Protein AF-0000000070793396 (afdb_homodimer)

Structure (mmCIF, N/CA/C/O backbone):
data_AF-0000000070793396-model_v1
#
loop_
_entity.id
_entity.type
_entity.pdbx_description
1 polymer 'Global stress protein GspA'
#
loop_
_atom_site.group_PDB
_atom_site.id
_atom_site.type_symbol
_atom_site.label_atom_id
_atom_site.label_alt_id
_atom_site.label_comp_id
_atom_site.label_asym_id
_atom_site.label_entity_id
_atom_site.label_seq_id
_atom_site.pdbx_PDB_ins_code
_atom_site.Cartn_x
_atom_site.Cartn_y
_atom_site.Cartn_z
_atom_site.occupancy
_atom_site.B_iso_or_equiv
_atom_site.auth_seq_id
_atom_site.auth_comp_id
_atom_site.auth_asym_id
_atom_site.auth_atom_id
_atom_site.pdbx_PDB_model_num
ATOM 1 N N . MET A 1 1 ? 47.719 -8.977 -50.312 1 28.05 1 MET A N 1
AT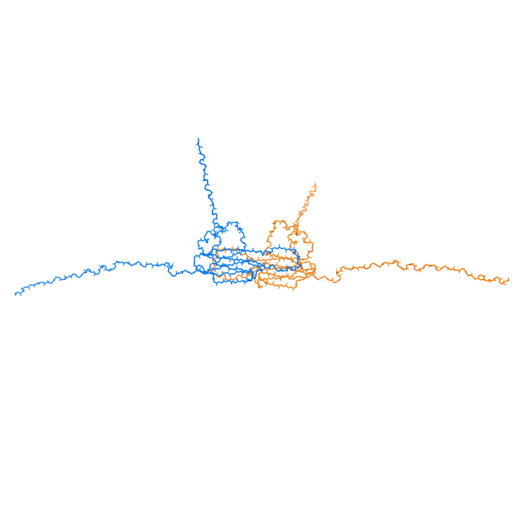OM 2 C CA . MET A 1 1 ? 46.25 -8.82 -50.281 1 28.05 1 MET A CA 1
ATOM 3 C C . MET A 1 1 ? 45.656 -9.633 -49.125 1 28.05 1 MET A C 1
ATOM 5 O O . MET A 1 1 ? 45.094 -10.703 -49.344 1 28.05 1 MET A O 1
ATOM 9 N N . ALA A 1 2 ? 46.406 -9.766 -48 1 35.31 2 ALA A N 1
ATOM 10 C CA . ALA A 1 2 ? 46.281 -10.43 -46.719 1 35.31 2 ALA A CA 1
ATOM 11 C C . ALA A 1 2 ? 45.062 -9.891 -45.938 1 35.31 2 ALA A C 1
ATOM 13 O O . ALA A 1 2 ? 45.125 -8.781 -45.406 1 35.31 2 ALA A O 1
ATOM 14 N N . SER A 1 3 ? 43.781 -10.094 -46.594 1 35.97 3 SER A N 1
ATOM 15 C CA . SER A 1 3 ? 42.469 -9.664 -46.094 1 35.97 3 SER A CA 1
ATOM 16 C C . SER A 1 3 ? 42.25 -10.109 -44.656 1 35.97 3 SER A C 1
ATOM 18 O O . SER A 1 3 ? 42.812 -11.133 -44.25 1 35.97 3 SER A O 1
ATOM 20 N N . LYS A 1 4 ? 41.844 -9.133 -43.719 1 34.16 4 LYS A N 1
ATOM 21 C CA . LYS A 1 4 ? 41.406 -8.898 -42.344 1 34.16 4 LYS A CA 1
ATOM 22 C C . LYS A 1 4 ? 40.281 -9.852 -41.938 1 34.16 4 LYS A C 1
ATOM 24 O O . LYS A 1 4 ? 39.188 -9.758 -42.469 1 34.16 4 LYS A O 1
ATOM 29 N N . LEU A 1 5 ? 40.5 -11.125 -41.781 1 39.31 5 LEU A N 1
ATOM 30 C CA . LEU A 1 5 ? 39.562 -12.086 -41.156 1 39.31 5 LEU A CA 1
ATOM 31 C C . LEU A 1 5 ? 39.094 -11.594 -39.812 1 39.31 5 LEU A C 1
ATOM 33 O O . LEU A 1 5 ? 39.844 -11.672 -38.812 1 39.31 5 LEU A O 1
ATOM 37 N N . ARG A 1 6 ? 38.656 -10.312 -39.688 1 34.16 6 ARG A N 1
ATOM 38 C CA . ARG A 1 6 ? 38.219 -9.82 -38.375 1 34.16 6 ARG A CA 1
ATOM 39 C C . ARG A 1 6 ? 37.281 -10.82 -37.719 1 34.16 6 ARG A C 1
ATOM 41 O O . ARG A 1 6 ? 36.5 -11.469 -38.406 1 34.16 6 ARG A O 1
ATOM 48 N N . ARG A 1 7 ? 37.594 -11.234 -36.438 1 32.97 7 ARG A N 1
ATOM 49 C CA . ARG A 1 7 ? 37.062 -11.945 -35.281 1 32.97 7 ARG A CA 1
ATOM 50 C C . ARG A 1 7 ? 35.625 -11.531 -35 1 32.97 7 ARG A C 1
ATOM 52 O O . ARG A 1 7 ? 35.344 -10.367 -34.688 1 32.97 7 ARG A O 1
ATOM 59 N N . TYR A 1 8 ? 34.594 -12.109 -35.75 1 34.28 8 TYR A N 1
ATOM 60 C CA . TYR A 1 8 ? 33.188 -12.086 -35.344 1 34.28 8 TYR A CA 1
ATOM 61 C C . TYR A 1 8 ? 33.031 -12.438 -33.875 1 34.28 8 TYR A C 1
ATOM 63 O O . TYR A 1 8 ? 33.188 -13.594 -33.5 1 34.28 8 TYR A O 1
ATOM 71 N N . ILE A 1 9 ? 33.594 -11.688 -32.938 1 36.19 9 ILE A N 1
ATOM 72 C CA . ILE A 1 9 ? 33.344 -11.7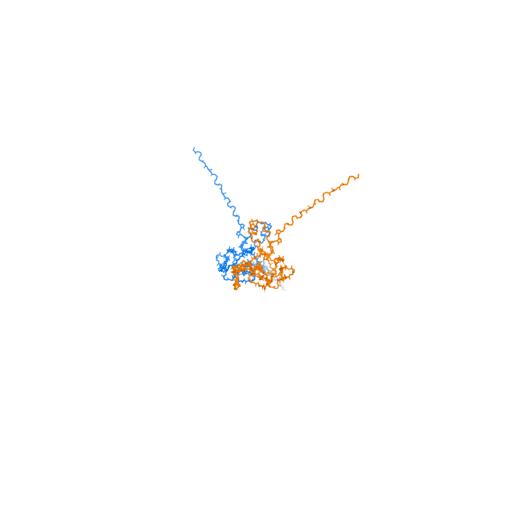73 -31.5 1 36.19 9 ILE A CA 1
ATOM 73 C C . ILE A 1 9 ? 31.844 -11.891 -31.266 1 36.19 9 ILE A C 1
ATOM 75 O O . ILE A 1 9 ? 31.078 -10.992 -31.641 1 36.19 9 ILE A O 1
ATOM 79 N N . MET A 1 10 ? 31.281 -13.094 -31.375 1 32.38 10 MET A N 1
ATOM 80 C CA . MET A 1 10 ? 29.938 -13.453 -30.922 1 32.38 10 MET A CA 1
ATOM 81 C C . MET A 1 10 ? 29.609 -12.797 -29.594 1 32.38 10 MET A C 1
ATOM 83 O O . MET A 1 10 ? 30.359 -12.953 -28.609 1 32.38 10 MET A O 1
ATOM 87 N N . ASN A 1 11 ? 29.203 -11.555 -29.531 1 34.56 11 ASN A N 1
ATOM 88 C CA . ASN A 1 11 ? 28.484 -10.953 -28.406 1 34.56 11 ASN A CA 1
ATOM 89 C C . ASN A 1 11 ? 27.609 -11.969 -27.688 1 34.56 11 ASN A C 1
ATOM 91 O O . ASN A 1 11 ? 26.609 -12.438 -28.25 1 34.56 11 ASN A O 1
ATOM 95 N N . THR A 1 12 ? 28.141 -12.938 -26.922 1 35.84 12 THR A N 1
ATOM 96 C CA . THR A 1 12 ? 27.344 -13.695 -25.969 1 35.84 12 THR A CA 1
ATOM 97 C C . THR A 1 12 ? 26.359 -12.789 -25.234 1 35.84 12 THR A C 1
ATOM 99 O O . THR A 1 12 ? 26.766 -11.844 -24.547 1 35.84 12 THR A O 1
ATOM 102 N N . THR A 1 13 ? 25.344 -12.25 -25.922 1 35.03 13 THR A N 1
ATOM 103 C CA . THR A 1 13 ? 24.172 -11.773 -25.188 1 35.03 13 THR A CA 1
ATOM 104 C C . THR A 1 13 ? 23.969 -12.586 -23.906 1 35.03 13 THR A C 1
ATOM 106 O O . THR A 1 13 ? 23.719 -13.797 -23.969 1 35.03 13 THR A O 1
ATOM 109 N N . SER A 1 14 ? 24.812 -12.484 -22.938 1 34.84 14 SER A N 1
ATOM 110 C CA . SER A 1 14 ? 24.406 -12.875 -21.594 1 34.84 14 SER A CA 1
ATOM 111 C C . SER A 1 14 ? 22.906 -12.672 -21.391 1 34.84 14 SER A C 1
ATOM 113 O O . SER A 1 14 ? 22.422 -11.539 -21.406 1 34.84 14 SER A O 1
ATOM 115 N N . LEU A 1 15 ? 21.984 -13.328 -22.109 1 37.78 15 LEU A N 1
ATOM 116 C CA . LEU A 1 15 ? 20.578 -13.523 -21.734 1 37.78 15 LEU A CA 1
ATOM 117 C C . LEU A 1 15 ? 20.422 -13.523 -20.219 1 37.78 15 LEU A C 1
ATOM 119 O O . LEU A 1 15 ? 20.734 -14.516 -19.562 1 37.78 15 LEU A O 1
ATOM 123 N N . SER A 1 16 ? 20.938 -12.555 -19.562 1 37.38 16 SER A N 1
ATOM 124 C CA . SER A 1 16 ? 20.516 -12.453 -18.172 1 37.38 16 SER A CA 1
ATOM 125 C C . SER A 1 16 ? 19.062 -12.891 -18.016 1 37.38 16 SER A C 1
ATOM 127 O O . SER A 1 16 ? 18.141 -12.172 -18.406 1 37.38 16 SER A O 1
ATOM 129 N N . LEU A 1 17 ? 18.578 -14.008 -18.391 1 40.91 17 LEU A N 1
ATOM 130 C CA . LEU A 1 17 ? 17.344 -14.727 -18.094 1 40.91 17 LEU A CA 1
ATOM 131 C C . LEU A 1 17 ? 16.797 -14.32 -16.734 1 40.91 17 LEU A C 1
ATOM 133 O O . LEU A 1 17 ? 15.758 -14.82 -16.297 1 40.91 17 LEU A O 1
ATOM 137 N N . THR A 1 18 ? 17.469 -13.539 -15.961 1 46.34 18 THR A N 1
ATOM 138 C CA . THR A 1 18 ? 17.141 -13.273 -14.57 1 46.34 18 THR A CA 1
ATOM 139 C C . THR A 1 18 ? 15.789 -12.562 -14.469 1 46.34 18 THR A C 1
ATOM 141 O O . THR A 1 18 ? 14.953 -12.922 -13.633 1 46.34 18 THR A O 1
ATOM 144 N N . PRO A 1 19 ? 15.555 -11.438 -15.156 1 49.16 19 PRO A N 1
ATOM 145 C CA . PRO A 1 19 ? 14.297 -10.727 -14.898 1 49.16 19 PRO A CA 1
ATOM 146 C C . PRO A 1 19 ? 13.07 -11.547 -15.297 1 49.16 19 PRO A C 1
ATOM 148 O O . PRO A 1 19 ? 12.023 -11.438 -14.656 1 49.16 19 PRO A O 1
ATOM 151 N N . LEU A 1 20 ? 13.086 -12.258 -16.438 1 50 20 LEU A N 1
ATOM 152 C CA . LEU A 1 20 ? 11.945 -12.984 -16.984 1 50 20 LEU A CA 1
ATOM 153 C C . LEU A 1 20 ? 11.523 -14.117 -16.062 1 50 20 LEU A C 1
ATOM 155 O O . LEU A 1 20 ? 10.328 -14.359 -15.867 1 50 20 LEU A O 1
ATOM 159 N N . LEU A 1 21 ? 12.492 -14.758 -15.461 1 55.19 21 LEU A N 1
ATOM 160 C CA . LEU A 1 21 ? 12.172 -15.906 -14.625 1 55.19 21 LEU A CA 1
ATOM 161 C C . LEU A 1 21 ? 11.516 -15.461 -13.32 1 55.19 21 LEU A C 1
ATOM 163 O O . LEU A 1 21 ? 10.711 -16.203 -12.742 1 55.19 21 LEU A O 1
ATOM 167 N N . ARG A 1 22 ? 11.758 -14.117 -13.047 1 58.03 22 ARG A N 1
ATOM 168 C CA . ARG A 1 22 ? 11.273 -13.68 -11.742 1 58.03 22 ARG A CA 1
ATOM 169 C C . ARG A 1 22 ? 9.766 -13.453 -11.766 1 58.03 22 ARG A C 1
ATOM 171 O O . ARG A 1 22 ? 9.125 -13.391 -10.719 1 58.03 22 ARG A O 1
ATOM 178 N N . HIS A 1 23 ? 9.117 -13.617 -12.922 1 67.19 23 HIS A N 1
ATOM 179 C CA . HIS A 1 23 ? 7.688 -13.328 -13.016 1 67.19 23 HIS A CA 1
ATOM 180 C C . HIS A 1 23 ? 6.922 -14.523 -13.578 1 67.19 23 HIS A C 1
ATOM 182 O O . HIS A 1 23 ? 5.93 -14.344 -14.289 1 67.19 23 HIS A O 1
ATOM 188 N N . SER A 1 24 ? 7.441 -15.766 -13.195 1 77.38 24 SER A N 1
ATOM 189 C CA . SER A 1 24 ? 6.734 -16.938 -13.688 1 77.38 24 SER A CA 1
ATOM 190 C C . SER A 1 24 ? 5.953 -17.625 -12.57 1 77.38 24 SER A C 1
ATOM 192 O O . SER A 1 24 ? 6.473 -17.812 -11.469 1 77.38 24 SER A O 1
ATOM 194 N N . VAL A 1 25 ? 4.656 -17.891 -12.766 1 77.75 25 VAL A N 1
ATOM 195 C CA . VAL A 1 25 ? 3.801 -18.547 -11.781 1 77.75 25 VAL A CA 1
ATOM 196 C C . VAL A 1 25 ? 3.568 -20 -12.188 1 77.75 25 VAL A C 1
ATOM 198 O O . VAL A 1 25 ? 3.154 -20.281 -13.312 1 77.75 25 VAL A O 1
ATOM 201 N N . GLY A 1 26 ? 3.863 -20.906 -11.203 1 72.81 26 GLY A N 1
ATOM 202 C CA . GLY A 1 26 ? 3.625 -22.328 -11.422 1 72.81 26 GLY A CA 1
ATOM 203 C C . GLY A 1 26 ? 4.863 -23.078 -11.875 1 72.81 26 GLY A C 1
ATOM 204 O O . GLY A 1 26 ? 4.805 -24.281 -12.141 1 72.81 26 GLY A O 1
ATOM 205 N N . PHE A 1 27 ? 5.945 -22.312 -12.133 1 65.12 27 PHE A N 1
ATOM 206 C CA . PHE A 1 27 ? 7.168 -23.031 -12.453 1 65.12 27 PHE A CA 1
ATOM 207 C C . PHE A 1 27 ? 7.824 -23.578 -11.188 1 65.12 27 PHE A C 1
ATOM 209 O O . PHE A 1 27 ? 8.156 -22.812 -10.281 1 65.12 27 PHE A O 1
ATOM 216 N N . GLU A 1 28 ? 7.625 -24.797 -10.836 1 59.91 28 GLU A N 1
ATOM 217 C CA . GLU A 1 28 ? 8.109 -25.484 -9.641 1 59.91 28 GLU A CA 1
ATOM 218 C C . GLU A 1 28 ? 9.617 -25.344 -9.492 1 59.91 28 GLU A C 1
ATOM 220 O O . GLU A 1 28 ? 10.141 -25.297 -8.375 1 59.91 28 GLU A O 1
ATOM 225 N N . ARG A 1 29 ? 10.312 -25.297 -10.406 1 53.09 29 ARG A N 1
ATOM 226 C CA . ARG A 1 29 ? 11.766 -25.359 -10.273 1 53.09 29 ARG A CA 1
ATOM 227 C C . ARG A 1 29 ? 12.32 -24.031 -9.742 1 53.09 29 ARG A C 1
ATOM 229 O O . ARG A 1 29 ? 13.445 -23.984 -9.234 1 53.09 29 ARG A O 1
ATOM 236 N N . PHE A 1 30 ? 11.633 -23.094 -9.852 1 49.44 30 PHE A N 1
ATOM 237 C CA . PHE A 1 30 ? 12.148 -21.766 -9.57 1 49.44 30 PHE A CA 1
ATOM 238 C C . PHE A 1 30 ? 12.305 -21.547 -8.07 1 49.44 30 PHE A C 1
ATOM 240 O O . PHE A 1 30 ? 13.164 -20.781 -7.641 1 49.44 30 PHE A O 1
ATOM 247 N N . ASN A 1 31 ? 11.586 -22.281 -7.23 1 50.06 31 ASN A N 1
ATOM 248 C CA . ASN A 1 31 ? 11.734 -22.047 -5.801 1 50.06 31 ASN A CA 1
ATOM 249 C C . ASN A 1 31 ? 13.18 -22.234 -5.344 1 50.06 31 ASN A C 1
ATOM 251 O O . ASN A 1 31 ? 13.656 -21.484 -4.48 1 50.06 31 ASN A O 1
ATOM 255 N N . ASP A 1 32 ? 13.773 -23.234 -5.949 1 49.16 32 ASP A N 1
ATOM 256 C CA . ASP A 1 32 ? 15.141 -23.5 -5.508 1 49.16 32 ASP A CA 1
ATOM 257 C C . ASP A 1 32 ? 16.078 -22.359 -5.918 1 49.16 32 ASP A C 1
ATOM 259 O O . ASP A 1 32 ? 16.953 -21.969 -5.156 1 49.16 32 ASP A O 1
ATOM 263 N N . LEU A 1 33 ? 15.953 -21.969 -7.09 1 45.78 33 LEU A N 1
ATOM 264 C CA . LEU A 1 33 ? 16.891 -20.953 -7.562 1 45.78 33 LEU A CA 1
ATOM 265 C C . LEU A 1 33 ? 16.609 -19.609 -6.91 1 45.78 33 LEU A C 1
ATOM 267 O O . LEU A 1 33 ? 17.531 -18.875 -6.555 1 45.78 33 LEU A O 1
ATOM 271 N N . PHE A 1 34 ? 15.367 -19.391 -6.668 1 48.53 34 PHE A N 1
ATOM 272 C CA . PHE A 1 34 ? 14.938 -18.109 -6.102 1 48.53 34 PHE A CA 1
ATOM 273 C C . PHE A 1 34 ? 15.359 -18 -4.641 1 48.53 34 PHE A C 1
ATOM 275 O O . PHE A 1 34 ? 15.742 -16.922 -4.184 1 48.53 34 PHE A O 1
ATOM 282 N N . GLU A 1 35 ? 15.422 -19.203 -3.955 1 47.09 35 GLU A N 1
ATOM 283 C CA . GLU A 1 35 ? 15.992 -19.141 -2.609 1 47.09 35 GLU A CA 1
ATOM 284 C C . GLU A 1 35 ? 17.422 -18.609 -2.639 1 47.09 35 GLU A C 1
ATOM 286 O O . GLU A 1 35 ? 17.828 -17.844 -1.757 1 47.09 35 GLU A O 1
ATOM 291 N N . SER A 1 36 ? 18.125 -19.062 -3.635 1 45.59 36 SER A N 1
ATOM 292 C CA . SER A 1 36 ? 19.516 -18.641 -3.689 1 45.59 36 SER A CA 1
ATOM 293 C C . SER A 1 36 ? 19.625 -17.172 -4.086 1 45.59 36 SER A C 1
ATOM 295 O O . SER A 1 36 ? 20.516 -16.453 -3.605 1 45.59 36 SER A O 1
ATOM 297 N N . MET A 1 37 ? 18.875 -16.781 -4.977 1 44.59 37 MET A N 1
ATOM 298 C CA . MET A 1 37 ? 18.938 -15.391 -5.426 1 44.59 37 MET A CA 1
ATOM 299 C C . MET A 1 37 ? 18.25 -14.469 -4.422 1 44.59 37 MET A C 1
ATOM 301 O O . MET A 1 37 ? 18.578 -13.281 -4.34 1 44.59 37 MET A O 1
ATOM 305 N N . ARG A 1 38 ? 17.422 -15.008 -3.596 1 45.62 38 ARG A N 1
ATOM 306 C CA . ARG A 1 38 ? 16.797 -14.18 -2.576 1 45.62 38 ARG A CA 1
ATOM 307 C C . ARG A 1 38 ? 17.828 -13.398 -1.781 1 45.62 38 ARG A C 1
ATOM 309 O O . ARG A 1 38 ? 17.516 -12.391 -1.149 1 45.62 38 ARG A O 1
ATOM 316 N N . ASN A 1 39 ? 19.016 -14.047 -1.674 1 40.81 39 ASN A N 1
ATOM 317 C CA . ASN A 1 39 ? 20.031 -13.281 -0.96 1 40.81 39 ASN A CA 1
ATOM 318 C C . ASN A 1 39 ? 20.531 -12.094 -1.784 1 40.81 39 ASN A C 1
ATOM 320 O O . ASN A 1 39 ? 21.375 -11.328 -1.331 1 40.81 39 ASN A O 1
ATOM 324 N N . ALA A 1 40 ? 20.547 -12.234 -3.129 1 39.28 40 ALA A N 1
ATOM 325 C CA . ALA A 1 40 ? 21.156 -11.133 -3.873 1 39.28 40 ALA A CA 1
ATOM 326 C C . ALA A 1 40 ? 20.328 -9.852 -3.725 1 39.28 40 ALA A C 1
ATOM 328 O O . ALA A 1 40 ? 19.109 -9.898 -3.691 1 39.28 40 ALA A O 1
ATOM 329 N N . ASP A 1 41 ? 20.797 -8.758 -3.145 1 40.22 41 ASP A N 1
ATOM 330 C CA . ASP A 1 41 ? 20.422 -7.391 -2.781 1 40.22 41 ASP A CA 1
ATOM 331 C C . ASP A 1 41 ? 19.609 -6.73 -3.896 1 40.22 41 ASP A C 1
ATOM 333 O O . ASP A 1 41 ? 19.172 -5.59 -3.754 1 40.22 41 ASP A O 1
ATOM 337 N N . ASP A 1 42 ? 19.953 -6.992 -5.203 1 42.62 42 ASP A N 1
ATOM 338 C CA . ASP A 1 42 ? 19.469 -6.117 -6.27 1 42.62 42 ASP A CA 1
ATOM 339 C C . ASP A 1 42 ? 17.953 -6.199 -6.402 1 42.62 42 ASP A C 1
ATOM 341 O O . ASP A 1 42 ? 17.438 -6.988 -7.199 1 42.62 42 ASP A O 1
ATOM 345 N N . SER A 1 43 ? 17.125 -6.371 -5.473 1 42.81 43 SER A N 1
ATOM 346 C CA . SER A 1 43 ? 15.688 -6.203 -5.59 1 42.81 43 SER A CA 1
ATOM 347 C C . SER A 1 43 ? 15.336 -5.051 -6.527 1 42.81 43 SER A C 1
ATOM 349 O O . SER A 1 43 ? 15.367 -3.885 -6.125 1 42.81 43 SER A O 1
ATOM 351 N N . THR A 1 44 ? 15.93 -4.844 -7.566 1 48.94 44 THR A N 1
ATOM 352 C CA . THR A 1 44 ? 15.258 -3.973 -8.523 1 48.94 44 THR A CA 1
ATOM 353 C C . THR A 1 44 ? 13.75 -3.965 -8.281 1 48.94 44 THR A C 1
ATOM 355 O O . THR A 1 44 ? 13.086 -5 -8.398 1 48.94 44 THR A O 1
ATOM 358 N N . TYR A 1 45 ? 13.25 -3.262 -7.332 1 55.44 45 TYR A N 1
ATOM 359 C CA . TYR A 1 45 ? 11.992 -3.217 -6.594 1 55.44 45 TYR A CA 1
ATOM 360 C C . TYR A 1 45 ? 10.805 -3.141 -7.547 1 55.44 45 TYR A C 1
ATOM 362 O O . TYR A 1 45 ? 10.539 -2.09 -8.133 1 55.44 45 TYR A O 1
ATOM 370 N N . ALA A 1 46 ? 10.344 -4.242 -8.141 1 74 46 ALA A N 1
ATOM 371 C CA . ALA A 1 46 ? 9.102 -4.324 -8.906 1 74 46 ALA A CA 1
ATOM 372 C C . ALA A 1 46 ? 7.988 -3.533 -8.219 1 74 46 ALA A C 1
ATOM 374 O O . ALA A 1 46 ? 7.918 -3.484 -6.988 1 74 46 ALA A O 1
ATOM 375 N N . TYR A 1 47 ? 7.645 -2.605 -8.969 1 89.25 47 TYR A N 1
ATOM 376 C CA . TYR A 1 47 ? 6.402 -1.955 -8.562 1 89.25 47 TYR A CA 1
ATOM 377 C C . TYR A 1 47 ? 5.223 -2.473 -9.375 1 89.25 47 TYR A C 1
ATOM 379 O O . TYR A 1 47 ? 5.316 -2.623 -10.594 1 89.25 47 TYR A O 1
ATOM 387 N N . PRO A 1 48 ? 4.129 -2.744 -8.695 1 95.81 48 PRO A N 1
ATOM 388 C CA . PRO A 1 48 ? 3.92 -2.789 -7.246 1 95.81 48 PRO A CA 1
ATOM 389 C C . PRO A 1 48 ? 4.516 -4.039 -6.602 1 95.81 48 PRO A C 1
ATOM 391 O O . PRO A 1 48 ? 4.781 -5.027 -7.293 1 95.81 48 PRO A O 1
ATOM 394 N N . ALA A 1 49 ? 4.754 -3.936 -5.336 1 94.44 49 ALA A N 1
ATOM 395 C CA . ALA A 1 49 ? 5.168 -5.137 -4.613 1 94.44 49 ALA A CA 1
ATOM 396 C C . ALA A 1 49 ? 4.129 -6.242 -4.75 1 94.44 49 ALA A C 1
ATOM 398 O O . ALA A 1 49 ? 2.924 -5.977 -4.75 1 94.44 49 ALA A O 1
ATOM 399 N N . TYR A 1 50 ? 4.59 -7.492 -4.848 1 95.5 50 TYR A N 1
ATOM 400 C CA . TYR A 1 50 ? 3.633 -8.586 -4.965 1 95.5 50 TYR A CA 1
ATOM 401 C C . TYR A 1 50 ? 4.188 -9.859 -4.336 1 95.5 50 TYR A C 1
ATOM 403 O O . TYR A 1 50 ? 5.402 -10.023 -4.207 1 95.5 50 TYR A O 1
ATOM 411 N N . ASP A 1 51 ? 3.309 -10.742 -3.961 1 93.44 51 ASP A N 1
ATOM 412 C CA . ASP A 1 51 ? 3.59 -12.086 -3.467 1 93.44 51 ASP A CA 1
ATOM 413 C C . ASP A 1 51 ? 3.021 -13.148 -4.406 1 93.44 51 ASP A C 1
ATOM 415 O O . ASP A 1 51 ? 2.01 -12.914 -5.07 1 93.44 51 ASP A O 1
ATOM 419 N N . ILE A 1 52 ? 3.668 -14.211 -4.488 1 94.25 52 ILE A N 1
ATOM 420 C CA . ILE A 1 52 ? 3.148 -15.422 -5.129 1 94.25 52 ILE A CA 1
ATOM 421 C C . ILE A 1 52 ? 3.176 -16.578 -4.133 1 94.25 52 ILE A C 1
ATOM 423 O O . ILE A 1 52 ? 4.219 -16.891 -3.557 1 94.25 52 ILE A O 1
ATOM 427 N N . GLU A 1 53 ? 2.014 -17.203 -3.982 1 94.12 53 GLU A N 1
ATOM 428 C CA . GLU A 1 53 ? 1.888 -18.328 -3.062 1 94.12 53 GLU A CA 1
ATOM 429 C C . GLU A 1 53 ? 1.347 -19.562 -3.775 1 94.12 53 GLU A C 1
ATOM 431 O O . GLU A 1 53 ? 0.542 -19.453 -4.703 1 94.12 53 GLU A O 1
ATOM 436 N N . LYS A 1 54 ? 1.831 -20.656 -3.287 1 93.12 54 LYS A N 1
ATOM 437 C CA . LYS A 1 54 ? 1.283 -21.938 -3.686 1 93.12 54 LYS A CA 1
ATOM 438 C C . LYS A 1 54 ? 0.5 -22.578 -2.545 1 93.12 54 LYS A C 1
ATOM 440 O O . LYS A 1 54 ? 0.962 -22.609 -1.402 1 93.12 54 LYS A O 1
ATOM 445 N N . HIS A 1 55 ? -0.667 -22.984 -2.893 1 93.62 55 HIS A N 1
ATOM 446 C CA . HIS A 1 55 ? -1.526 -23.688 -1.943 1 93.62 55 HIS A CA 1
ATOM 447 C C . HIS A 1 55 ? -1.747 -25.125 -2.363 1 93.62 55 HIS A C 1
ATOM 449 O O . HIS A 1 55 ? -2.461 -25.406 -3.332 1 93.62 55 HIS A O 1
ATOM 455 N N . GLY A 1 56 ? -1.136 -26.016 -1.643 1 90 56 GLY A N 1
ATOM 456 C CA . GLY A 1 56 ? -1.192 -27.406 -2.088 1 90 56 GLY A CA 1
ATOM 457 C C . GLY A 1 56 ? -0.374 -27.656 -3.34 1 90 56 GLY A C 1
ATOM 458 O O . GLY A 1 56 ? 0.754 -27.172 -3.461 1 90 56 GLY A O 1
ATOM 459 N N . GLU A 1 57 ? -0.988 -28.469 -4.266 1 87.19 57 GLU A N 1
ATOM 460 C CA . GLU A 1 57 ? -0.194 -28.906 -5.41 1 87.19 57 GLU A CA 1
ATOM 461 C C . GLU A 1 57 ? -0.522 -28.078 -6.656 1 87.19 57 GLU A C 1
ATOM 463 O O . GLU A 1 57 ? 0.323 -27.922 -7.539 1 87.19 57 GLU A O 1
ATOM 468 N N . ASP A 1 58 ? -1.735 -27.516 -6.664 1 91.88 58 ASP A N 1
ATOM 469 C CA . ASP A 1 58 ? -2.15 -27.016 -7.973 1 91.88 58 ASP A CA 1
ATOM 470 C C . ASP A 1 58 ? -2.809 -25.641 -7.863 1 91.88 58 ASP A C 1
ATOM 472 O O . ASP A 1 58 ? -3.414 -25.156 -8.82 1 91.88 58 ASP A O 1
ATOM 476 N N . SER A 1 59 ? -2.811 -25.094 -6.656 1 95 59 SER A N 1
ATOM 477 C CA . SER A 1 59 ? -3.469 -23.797 -6.453 1 95 59 SER A CA 1
ATOM 478 C C . SER A 1 59 ? -2.457 -22.719 -6.121 1 95 59 SER A C 1
ATOM 480 O O . SER A 1 59 ? -1.525 -22.938 -5.348 1 95 59 SER A O 1
ATOM 482 N N . TYR A 1 60 ? -2.633 -21.547 -6.73 1 95.88 60 TYR A N 1
ATOM 483 C CA . TYR A 1 60 ? -1.721 -20.422 -6.539 1 95.88 60 TYR A CA 1
ATOM 484 C C . TYR A 1 60 ? -2.488 -19.125 -6.316 1 95.88 60 TYR A C 1
ATOM 486 O O . TYR A 1 60 ? -3.641 -19 -6.738 1 95.88 60 TYR A O 1
ATOM 494 N N . THR A 1 61 ? -1.842 -18.25 -5.648 1 97.38 61 THR A N 1
ATOM 495 C CA . THR A 1 61 ? -2.377 -16.906 -5.512 1 97.38 61 THR A CA 1
ATOM 496 C C . THR A 1 61 ? -1.285 -15.859 -5.742 1 97.38 61 THR A C 1
ATOM 498 O O . THR A 1 61 ? -0.183 -15.977 -5.203 1 97.38 61 THR A O 1
ATOM 501 N N . ILE A 1 62 ? -1.553 -14.898 -6.578 1 97 62 ILE A N 1
ATOM 502 C CA . ILE A 1 62 ? -0.747 -13.695 -6.707 1 97 62 ILE A CA 1
ATOM 503 C C . ILE A 1 62 ? -1.412 -12.547 -5.949 1 97 62 ILE A C 1
ATOM 505 O O . ILE A 1 62 ? -2.588 -12.242 -6.172 1 97 62 ILE A O 1
ATOM 509 N N . THR A 1 63 ? -0.687 -11.969 -5.016 1 97.88 63 THR A N 1
ATOM 510 C CA . THR A 1 63 ? -1.182 -10.805 -4.289 1 97.88 63 THR A CA 1
ATOM 511 C C . THR A 1 63 ? -0.313 -9.578 -4.57 1 97.88 63 THR A C 1
ATOM 513 O O . THR A 1 63 ? 0.916 -9.656 -4.5 1 97.88 63 THR A O 1
ATOM 516 N N . MET A 1 64 ? -0.954 -8.438 -4.945 1 97.75 64 MET A N 1
ATOM 517 C CA . MET A 1 64 ? -0.243 -7.199 -5.246 1 97.75 64 MET A CA 1
ATOM 518 C C . MET A 1 64 ? -0.698 -6.074 -4.324 1 97.75 64 MET A C 1
ATOM 520 O O . MET A 1 64 ? -1.896 -5.902 -4.09 1 97.75 64 MET A O 1
ATOM 524 N N . ALA A 1 65 ? 0.267 -5.387 -3.775 1 97.94 65 ALA A N 1
ATOM 525 C CA . ALA A 1 65 ? -0.047 -4.219 -2.955 1 97.94 65 ALA A CA 1
ATOM 526 C C . ALA A 1 65 ? -0.301 -2.99 -3.824 1 97.94 65 ALA A C 1
ATOM 528 O O . ALA A 1 65 ? 0.622 -2.465 -4.449 1 97.94 65 ALA A O 1
ATOM 529 N N . VAL A 1 66 ? -1.578 -2.516 -3.846 1 98.25 66 VAL A N 1
ATOM 530 C CA . VAL A 1 66 ? -1.963 -1.387 -4.688 1 98.25 66 VAL A CA 1
ATOM 531 C C . VAL A 1 66 ? -2.799 -0.399 -3.875 1 98.25 66 VAL A C 1
ATOM 533 O O . VAL A 1 66 ? -3.898 -0.023 -4.285 1 98.25 66 VAL A O 1
ATOM 536 N N . PRO A 1 67 ? -2.225 0.099 -2.766 1 98 67 PRO A N 1
ATOM 537 C CA . PRO A 1 67 ? -3.004 1.053 -1.975 1 98 67 PRO A CA 1
ATOM 538 C C . PRO A 1 67 ? -3.49 2.244 -2.797 1 98 67 PRO A C 1
ATOM 540 O O . PRO A 1 67 ? -2.73 2.799 -3.594 1 98 67 PRO A O 1
ATOM 543 N N . GLY A 1 68 ? -4.766 2.611 -2.596 1 97 68 GLY A N 1
ATOM 544 C CA . GLY A 1 68 ? -5.359 3.75 -3.275 1 97 68 GLY A CA 1
ATOM 545 C C . GLY A 1 68 ? -6.098 3.369 -4.547 1 97 68 GLY A C 1
ATOM 546 O O . GLY A 1 68 ? -6.914 4.141 -5.051 1 97 68 GLY A O 1
ATOM 547 N N . PHE A 1 69 ? -5.773 2.217 -5.082 1 97.5 69 PHE A N 1
ATOM 548 C CA . PHE A 1 69 ? -6.434 1.765 -6.301 1 97.5 69 PHE A CA 1
ATOM 549 C C . PHE A 1 69 ? -7.801 1.166 -5.984 1 97.5 69 PHE A C 1
ATOM 551 O O . PHE A 1 69 ? -7.969 0.494 -4.969 1 97.5 69 PHE A O 1
ATOM 558 N N . GLN A 1 70 ? -8.664 1.423 -6.863 1 96.88 70 GLN A N 1
ATOM 559 C CA . GLN A 1 70 ? -9.961 0.754 -6.855 1 96.88 70 GLN A CA 1
ATOM 560 C C . GLN A 1 70 ? -10.086 -0.207 -8.031 1 96.88 70 GLN A C 1
ATOM 562 O O . GLN A 1 70 ? -9.234 -0.225 -8.922 1 96.88 70 GLN A O 1
ATOM 567 N N . GLU A 1 71 ? -11.18 -1.002 -7.953 1 97.19 71 GLU A N 1
ATOM 568 C CA . GLU A 1 71 ? -11.414 -1.999 -8.992 1 97.19 71 GLU A CA 1
ATOM 569 C C . GLU A 1 71 ? -11.398 -1.362 -10.383 1 97.19 71 GLU A C 1
ATOM 571 O O . GLU A 1 71 ? -10.828 -1.917 -11.32 1 97.19 71 GLU A O 1
ATOM 576 N N . SER A 1 72 ? -12 -0.166 -10.547 1 96.62 72 SER A N 1
ATOM 577 C CA . SER A 1 72 ? -12.141 0.5 -11.836 1 96.62 72 SER A CA 1
ATOM 578 C C . SER A 1 72 ? -10.789 0.998 -12.352 1 96.62 72 SER A C 1
ATOM 580 O O . SER A 1 72 ? -10.648 1.332 -13.523 1 96.62 72 SER A O 1
ATOM 582 N N . ASP A 1 73 ? -9.797 1.038 -11.5 1 97.56 73 ASP A N 1
ATOM 583 C CA . ASP A 1 73 ? -8.477 1.541 -11.867 1 97.56 73 ASP A CA 1
ATOM 584 C C . ASP A 1 73 ? -7.602 0.422 -12.422 1 97.56 73 ASP A C 1
ATOM 586 O O . ASP A 1 73 ? -6.492 0.674 -12.891 1 97.56 73 ASP A O 1
ATOM 590 N N . LEU A 1 74 ? -8.094 -0.8 -12.352 1 98.44 74 LEU A N 1
ATOM 591 C CA . LEU A 1 74 ? -7.258 -1.968 -12.625 1 98.44 74 LEU A CA 1
ATOM 592 C C . LEU A 1 74 ? -7.777 -2.74 -13.828 1 98.44 74 LEU A C 1
ATOM 594 O O . LEU A 1 74 ? -8.984 -2.76 -14.086 1 98.44 74 LEU A O 1
ATOM 598 N N . ASN A 1 75 ? -6.848 -3.309 -14.539 1 98.44 75 ASN A N 1
ATOM 599 C CA . ASN A 1 75 ? -7.148 -4.211 -15.648 1 98.44 75 ASN A CA 1
ATOM 600 C C . ASN A 1 75 ? -6.324 -5.492 -15.562 1 98.44 75 ASN A C 1
ATOM 602 O O . ASN A 1 75 ? -5.125 -5.445 -15.281 1 98.44 75 ASN A O 1
ATOM 606 N N . ILE A 1 76 ? -6.969 -6.605 -15.734 1 98.62 76 ILE A N 1
ATOM 607 C CA . ILE A 1 76 ? -6.324 -7.914 -15.727 1 98.62 76 ILE A CA 1
ATOM 608 C C . ILE A 1 76 ? -6.605 -8.641 -17.047 1 98.62 76 ILE A C 1
ATOM 610 O O . ILE A 1 76 ? -7.766 -8.812 -17.422 1 98.62 76 ILE A O 1
ATOM 614 N N . MET A 1 77 ? -5.527 -9.094 -17.641 1 98.25 77 MET A N 1
ATOM 615 C CA . MET A 1 77 ? -5.676 -9.758 -18.938 1 98.25 77 MET A CA 1
ATOM 616 C C . MET A 1 77 ? -4.809 -11 -19.016 1 98.25 77 MET A C 1
ATOM 618 O O . MET A 1 77 ? -3.668 -11 -18.562 1 98.25 77 MET A O 1
ATOM 622 N N . VAL A 1 78 ? -5.434 -12 -19.594 1 97.44 78 VAL A N 1
ATOM 623 C CA . VAL A 1 78 ? -4.668 -13.203 -19.891 1 97.44 78 VAL A CA 1
ATOM 624 C C . VAL A 1 78 ? -4.617 -13.422 -21.406 1 97.44 78 VAL A C 1
ATOM 626 O O . VAL A 1 78 ? -5.652 -13.453 -22.078 1 97.44 78 VAL A O 1
ATOM 629 N N . GLN A 1 79 ? -3.414 -13.516 -21.875 1 95.94 79 GLN A N 1
ATOM 630 C CA . GLN A 1 79 ? -3.203 -13.797 -23.297 1 95.94 79 GLN A CA 1
ATOM 631 C C . GLN A 1 79 ? -1.897 -14.555 -23.516 1 95.94 79 GLN A C 1
ATOM 633 O O . GLN A 1 79 ? -0.856 -14.18 -22.969 1 95.94 79 GLN A O 1
ATOM 638 N N . ASN A 1 80 ? -1.974 -15.602 -24.297 1 93.38 80 ASN A N 1
ATOM 639 C CA . ASN A 1 80 ? -0.792 -16.375 -24.672 1 93.38 80 ASN A CA 1
ATOM 640 C C . ASN A 1 80 ? 0.044 -16.734 -23.453 1 93.38 80 ASN A C 1
ATOM 642 O O . ASN A 1 80 ? 1.25 -16.484 -23.422 1 93.38 80 ASN A O 1
ATOM 646 N N . ASP A 1 81 ? -0.51 -17.266 -22.422 1 92.56 81 ASP A N 1
ATOM 647 C CA . ASP A 1 81 ? 0.102 -17.781 -21.203 1 92.56 81 ASP A CA 1
ATOM 648 C C . ASP A 1 81 ? 0.793 -16.656 -20.422 1 92.56 81 ASP A C 1
ATOM 650 O O . ASP A 1 81 ? 1.82 -16.891 -19.781 1 92.56 81 ASP A O 1
ATOM 654 N N . GLN A 1 82 ? 0.253 -15.469 -20.719 1 95.69 82 GLN A N 1
ATOM 655 C CA . GLN A 1 82 ? 0.748 -14.328 -19.953 1 95.69 82 GLN A CA 1
ATOM 656 C C . GLN A 1 82 ? -0.389 -13.625 -19.219 1 95.69 82 GLN A C 1
ATOM 658 O O . GLN A 1 82 ? -1.421 -13.312 -19.812 1 95.69 82 GLN A O 1
ATOM 663 N N . LEU A 1 83 ? -0.205 -13.508 -17.969 1 97.5 83 LEU A N 1
ATOM 664 C CA . LEU A 1 83 ? -1.108 -12.688 -17.172 1 97.5 83 LEU A CA 1
ATOM 665 C C . LEU A 1 83 ? -0.572 -11.266 -17.016 1 97.5 83 LEU A C 1
ATOM 667 O O . LEU A 1 83 ? 0.535 -11.07 -16.516 1 97.5 83 LEU A O 1
ATOM 671 N N . THR A 1 84 ? -1.303 -10.312 -17.484 1 97.62 84 THR A N 1
ATOM 672 C CA . THR A 1 84 ? -0.9 -8.914 -17.375 1 97.62 84 THR A CA 1
ATOM 673 C C . THR A 1 84 ? -1.843 -8.156 -16.438 1 97.62 84 THR A C 1
ATOM 675 O O . THR A 1 84 ? -3.062 -8.211 -16.609 1 97.62 84 THR A O 1
ATOM 678 N N . VAL A 1 85 ? -1.276 -7.527 -15.422 1 98.25 85 VAL A N 1
ATOM 679 C CA . VAL A 1 85 ? -2.027 -6.656 -14.523 1 98.25 85 VAL A CA 1
ATOM 680 C C . VAL A 1 85 ? -1.585 -5.207 -14.719 1 98.25 85 VAL A C 1
ATOM 682 O O . VAL A 1 85 ? -0.391 -4.902 -14.656 1 98.25 85 VAL A O 1
ATOM 685 N N . SER A 1 86 ? -2.535 -4.375 -15.008 1 98.31 86 SER A N 1
ATOM 686 C CA . SER A 1 86 ? -2.227 -2.959 -15.164 1 98.31 86 SER A CA 1
ATOM 687 C C . SER A 1 86 ? -3.127 -2.094 -14.289 1 98.31 86 SER A C 1
ATOM 689 O O . SER A 1 86 ? -4.242 -2.494 -13.953 1 98.31 86 SER A O 1
ATOM 691 N N . GLY A 1 87 ? -2.588 -0.928 -13.883 1 98 87 GLY A N 1
ATOM 692 C CA . GLY A 1 87 ? -3.33 0.006 -13.055 1 98 87 GLY A CA 1
ATOM 693 C C . GLY A 1 87 ? -2.99 1.457 -13.336 1 98 87 GLY A C 1
ATOM 694 O O . GLY A 1 87 ? -1.835 1.788 -13.609 1 98 87 GLY A O 1
ATOM 695 N N . ARG A 1 88 ? -4.035 2.242 -13.289 1 97.12 88 ARG A N 1
ATOM 696 C CA . ARG A 1 88 ? -3.908 3.691 -13.391 1 97.12 88 ARG A CA 1
ATOM 697 C C . ARG A 1 88 ? -5.055 4.395 -12.672 1 97.12 88 ARG A C 1
ATOM 699 O O . ARG A 1 88 ? -6.227 4.117 -12.938 1 97.12 88 ARG A O 1
ATOM 706 N N . ILE A 1 89 ? -4.625 5.199 -11.734 1 94.25 89 ILE A N 1
ATOM 707 C CA . ILE A 1 89 ? -5.664 5.973 -11.055 1 94.25 89 ILE A CA 1
ATOM 708 C C . ILE A 1 89 ? -6.062 7.168 -11.922 1 94.25 89 ILE A C 1
ATOM 710 O O . ILE A 1 89 ? -5.207 7.918 -12.383 1 94.25 89 ILE A O 1
ATOM 714 N N . GLN A 1 90 ? -7.281 7.176 -12.172 1 81.62 90 GLN A N 1
ATOM 715 C CA . GLN A 1 90 ? -7.77 8.281 -12.992 1 81.62 90 GLN A CA 1
ATOM 716 C C . GLN A 1 90 ? -7.727 9.602 -12.219 1 81.62 90 GLN A C 1
ATOM 718 O O . GLN A 1 90 ? -8.062 9.641 -11.031 1 81.62 90 GLN A O 1
ATOM 723 N N . GLU A 1 91 ? -6.918 10.477 -12.719 1 68.38 91 GLU A N 1
ATOM 724 C CA . GLU A 1 91 ? -6.703 11.789 -12.117 1 68.38 91 GLU A CA 1
ATOM 725 C C . GLU A 1 91 ? -8.023 12.438 -11.719 1 68.38 91 GLU A C 1
ATOM 727 O O . GLU A 1 91 ? -8.977 12.453 -12.508 1 68.38 91 GLU A O 1
ATOM 732 N N . LYS A 1 92 ? -8.422 12.273 -10.547 1 60.47 92 LYS A N 1
ATOM 733 C CA . LYS A 1 92 ? -9.539 13.164 -10.242 1 60.47 92 LYS A CA 1
ATOM 734 C C . LYS A 1 92 ? -9.055 14.602 -10.047 1 60.47 92 LYS A C 1
ATOM 736 O O . LYS A 1 92 ? -7.879 14.828 -9.75 1 60.47 92 LYS A O 1
ATOM 741 N N . GLU A 1 93 ? -9.828 15.531 -10.508 1 52.78 93 GLU A N 1
ATOM 742 C CA . GLU A 1 93 ? -9.641 16.969 -10.367 1 52.78 93 GLU A CA 1
ATOM 743 C C . GLU A 1 93 ? -9.125 17.344 -8.977 1 52.78 93 GLU A C 1
ATOM 745 O O . GLU A 1 93 ? -9.727 16.953 -7.973 1 52.78 93 GLU A O 1
ATOM 750 N N . THR A 1 94 ? -7.84 17.188 -8.789 1 54.78 94 THR A N 1
ATOM 751 C CA . THR A 1 94 ? -7.246 17.469 -7.492 1 54.78 94 THR A CA 1
ATOM 752 C C . THR A 1 94 ? -7.719 18.828 -6.98 1 54.78 94 THR A C 1
ATOM 754 O O . THR A 1 94 ? -7.688 19.828 -7.711 1 54.78 94 THR A O 1
ATOM 757 N N . LYS A 1 95 ? -8.641 18.734 -6.117 1 59.66 95 LYS A N 1
ATOM 758 C CA . LYS A 1 95 ? -8.914 19.969 -5.398 1 59.66 95 LYS A CA 1
ATOM 759 C C . LYS A 1 95 ? -7.621 20.656 -4.965 1 59.66 95 LYS A C 1
ATOM 761 O O . LYS A 1 95 ? -6.582 20 -4.836 1 59.66 95 LYS A O 1
ATOM 766 N N . GLU A 1 96 ? -7.59 21.969 -4.812 1 65.69 96 GLU A N 1
ATOM 767 C CA . GLU A 1 96 ? -6.551 22.891 -4.375 1 65.69 96 GLU A CA 1
ATOM 768 C C . GLU A 1 96 ? -5.969 22.469 -3.029 1 65.69 96 GLU A C 1
ATOM 770 O O . GLU A 1 96 ? -6.566 22.719 -1.981 1 65.69 96 GLU A O 1
ATOM 775 N N . SER A 1 97 ? -5.137 21.25 -3.027 1 79.25 97 SER A N 1
ATOM 776 C CA . SER A 1 97 ? -4.445 20.906 -1.79 1 79.25 97 SER A CA 1
ATOM 777 C C . SER A 1 97 ? -2.939 21.094 -1.925 1 79.25 97 SER A C 1
ATOM 779 O O . SER A 1 97 ? -2.393 21.016 -3.027 1 79.25 97 SER A O 1
ATOM 781 N N . GLU A 1 98 ? -2.426 21.703 -0.896 1 87.75 98 GLU A N 1
ATOM 782 C CA . GLU A 1 98 ? -0.978 21.844 -0.792 1 87.75 98 GLU A CA 1
ATOM 783 C C . GLU A 1 98 ? -0.359 20.672 -0.05 1 87.75 98 GLU A C 1
ATOM 785 O O . GLU A 1 98 ? -0.728 20.375 1.091 1 87.75 98 GLU A O 1
ATOM 790 N N . TYR A 1 99 ? 0.521 20 -0.73 1 87.94 99 TYR A N 1
ATOM 791 C CA . TYR A 1 99 ? 1.207 18.906 -0.047 1 87.94 99 TYR A CA 1
ATOM 792 C C . TYR A 1 99 ? 2.344 19.438 0.819 1 87.94 99 TYR A C 1
ATOM 794 O O . TYR A 1 99 ? 3.258 20.109 0.32 1 87.94 99 TYR A O 1
ATOM 802 N N . LEU A 1 100 ? 2.16 19.125 2.043 1 88.44 100 LEU A N 1
ATOM 803 C CA . LEU A 1 100 ? 3.229 19.484 2.971 1 88.44 100 LEU A CA 1
ATOM 804 C C . LEU A 1 100 ? 4.273 18.375 3.045 1 88.44 100 LEU A C 1
ATOM 806 O O . LEU A 1 100 ? 5.453 18.641 3.297 1 88.44 100 LEU A O 1
ATOM 810 N N . HIS A 1 101 ? 3.943 17.156 2.906 1 89.69 101 HIS A N 1
ATOM 811 C CA . HIS A 1 101 ? 4.777 15.961 2.836 1 89.69 101 HIS A CA 1
ATOM 812 C C . HIS A 1 101 ? 4.152 14.906 1.924 1 89.69 101 HIS A C 1
ATOM 814 O O . HIS A 1 101 ? 2.951 14.648 1.996 1 89.69 101 HIS A O 1
ATOM 820 N N . ARG A 1 102 ? 5.02 14.32 0.999 1 90.69 102 ARG A N 1
ATOM 821 C CA . ARG A 1 102 ? 4.523 13.312 0.062 1 90.69 102 ARG A CA 1
ATOM 822 C C . ARG A 1 102 ? 5.484 12.141 -0.044 1 90.69 102 ARG A C 1
ATOM 824 O O . ARG A 1 102 ? 6.66 12.32 -0.364 1 90.69 102 ARG A O 1
ATOM 831 N N . SER A 1 103 ? 4.926 10.961 0.294 1 92 103 SER A N 1
ATOM 832 C CA . SER A 1 103 ? 5.773 9.781 0.156 1 92 103 SER A CA 1
ATOM 833 C C . SER A 1 103 ? 4.996 8.602 -0.432 1 92 103 SER A C 1
ATOM 835 O O . SER A 1 103 ? 5.574 7.562 -0.744 1 92 103 SER A O 1
ATOM 837 N N . ILE A 1 104 ? 3.688 8.742 -0.611 1 93.31 104 ILE A N 1
ATOM 838 C CA . ILE A 1 104 ? 2.889 7.668 -1.198 1 93.31 104 ILE A CA 1
ATOM 839 C C . ILE A 1 104 ? 3.049 7.68 -2.717 1 93.31 104 ILE A C 1
ATOM 841 O O . ILE A 1 104 ? 2.859 8.711 -3.359 1 93.31 104 ILE A O 1
ATOM 845 N N . VAL A 1 105 ? 3.424 6.543 -3.166 1 88.25 105 VAL A N 1
ATOM 846 C CA . VAL A 1 105 ? 3.615 6.395 -4.605 1 88.25 105 VAL A CA 1
ATOM 847 C C . VAL A 1 105 ? 2.475 5.566 -5.195 1 88.25 105 VAL A C 1
ATOM 849 O O . VAL A 1 105 ? 2.25 4.426 -4.785 1 88.25 105 VAL A O 1
ATOM 852 N N . THR A 1 106 ? 1.648 6.156 -6.113 1 91.62 106 THR A N 1
ATOM 853 C CA . THR A 1 106 ? 0.583 5.465 -6.828 1 91.62 106 THR A CA 1
ATOM 854 C C . THR A 1 106 ? 0.729 5.66 -8.336 1 91.62 106 THR A C 1
ATOM 856 O O . THR A 1 106 ? -0.234 6.023 -9.016 1 91.62 106 THR A O 1
ATOM 859 N N . ARG A 1 107 ? 1.733 5.324 -8.836 1 93.19 107 ARG A N 1
ATOM 860 C CA . ARG A 1 107 ? 2.023 5.508 -10.25 1 93.19 107 ARG A CA 1
ATOM 861 C C . ARG A 1 107 ? 1.393 4.398 -11.086 1 93.19 107 ARG A C 1
ATOM 863 O O . ARG A 1 107 ? 1.08 3.324 -10.57 1 93.19 107 ARG A O 1
ATOM 870 N N . ALA A 1 108 ? 1.162 4.793 -12.336 1 96.31 108 ALA A N 1
ATOM 871 C CA . ALA A 1 108 ? 0.703 3.75 -13.25 1 96.31 108 ALA A CA 1
ATOM 872 C C . ALA A 1 108 ? 1.698 2.594 -13.305 1 96.31 108 ALA A C 1
ATOM 874 O O . ALA A 1 108 ? 2.904 2.797 -13.156 1 96.31 108 ALA A O 1
ATOM 875 N N . PHE A 1 109 ? 1.191 1.389 -13.57 1 95.62 109 PHE A N 1
ATOM 876 C CA . PHE A 1 109 ? 2.082 0.237 -13.633 1 95.62 109 PHE A CA 1
ATOM 877 C C . PHE A 1 109 ? 1.541 -0.813 -14.594 1 95.62 109 PHE A C 1
ATOM 879 O O . PHE A 1 109 ? 0.368 -0.771 -14.969 1 95.62 109 PHE A O 1
ATOM 886 N N . GLU A 1 110 ? 2.379 -1.664 -15.039 1 96.81 110 GLU A N 1
ATOM 887 C CA . GLU A 1 110 ? 2.07 -2.889 -15.766 1 96.81 110 GLU A CA 1
ATOM 888 C C . GLU A 1 110 ? 3.006 -4.027 -15.359 1 96.81 110 GLU A C 1
ATOM 890 O O . GLU A 1 110 ? 4.223 -3.926 -15.531 1 96.81 110 GLU A O 1
ATOM 895 N N . GLN A 1 111 ? 2.393 -5.023 -14.781 1 94.75 111 GLN A N 1
ATOM 896 C CA . GLN A 1 111 ? 3.143 -6.211 -14.383 1 94.75 111 GLN A CA 1
ATOM 897 C C . GLN A 1 111 ? 2.688 -7.438 -15.172 1 94.75 111 GLN A C 1
ATOM 899 O O . GLN A 1 111 ? 1.486 -7.691 -15.297 1 94.75 111 GLN A O 1
ATOM 904 N N . THR A 1 112 ? 3.637 -8.188 -15.633 1 95.06 112 THR A N 1
ATOM 905 C CA . THR A 1 112 ? 3.32 -9.391 -16.406 1 95.06 112 THR A CA 1
ATOM 906 C C . THR A 1 112 ? 3.934 -10.625 -15.75 1 95.06 112 THR A C 1
ATOM 908 O O . THR A 1 112 ? 5.082 -10.594 -15.305 1 95.06 112 THR A O 1
ATOM 911 N N . PHE A 1 113 ? 3.184 -11.672 -15.734 1 94.06 113 PHE A N 1
ATOM 912 C CA . PHE A 1 113 ? 3.605 -12.977 -15.242 1 94.06 113 PHE A CA 1
ATOM 913 C C . PHE A 1 113 ? 3.438 -14.047 -16.312 1 94.06 113 PHE A C 1
ATOM 915 O O . PHE A 1 113 ? 2.375 -14.148 -16.938 1 94.06 113 PHE A O 1
ATOM 922 N N . ARG A 1 114 ? 4.375 -14.773 -16.484 1 94.12 114 ARG A N 1
ATOM 923 C CA . ARG A 1 114 ? 4.219 -15.953 -17.328 1 94.12 114 ARG A CA 1
ATOM 924 C C . ARG A 1 114 ? 3.559 -17.094 -16.562 1 94.12 114 ARG A C 1
ATOM 926 O O . ARG A 1 114 ? 3.928 -17.375 -15.422 1 94.12 114 ARG A O 1
ATOM 933 N N . LEU A 1 115 ? 2.664 -17.703 -17.25 1 95 115 LEU A N 1
ATOM 934 C CA . LEU A 1 115 ? 1.938 -18.812 -16.656 1 95 115 LEU A CA 1
ATOM 935 C C . LEU A 1 115 ? 2.453 -20.141 -17.188 1 95 115 LEU A C 1
ATOM 937 O O . LEU A 1 115 ? 2.693 -20.281 -18.391 1 95 115 LEU A O 1
ATOM 941 N N . ALA A 1 116 ? 2.662 -21.078 -16.25 1 91.25 116 ALA A N 1
ATOM 942 C CA . ALA A 1 116 ? 3.027 -22.422 -16.672 1 91.25 116 ALA A CA 1
ATOM 943 C C . ALA A 1 116 ? 1.897 -23.078 -17.453 1 91.25 116 ALA A C 1
ATOM 945 O O . ALA A 1 116 ? 0.763 -22.594 -17.453 1 91.25 116 ALA A O 1
ATOM 946 N N . ASP A 1 117 ? 2.242 -24.203 -17.984 1 90.12 117 ASP A N 1
ATOM 947 C CA . ASP A 1 117 ? 1.248 -24.969 -18.719 1 90.12 117 ASP A CA 1
ATOM 948 C C . ASP A 1 117 ? 0.062 -25.344 -17.828 1 90.12 117 ASP A C 1
ATOM 950 O O . ASP A 1 117 ? 0.241 -25.719 -16.672 1 90.12 117 ASP A O 1
ATOM 954 N N . HIS A 1 118 ? -1.148 -25.203 -18.391 1 92.69 118 HIS A N 1
ATOM 955 C CA . HIS A 1 118 ? -2.396 -25.672 -17.797 1 92.69 118 HIS A CA 1
ATOM 956 C C . HIS A 1 118 ? -2.777 -24.812 -16.578 1 92.69 118 HIS A C 1
ATOM 958 O O . HIS A 1 118 ? -3.488 -25.281 -15.688 1 92.69 118 HIS A O 1
ATOM 964 N N . MET A 1 119 ? -2.225 -23.641 -16.562 1 94.81 119 MET A N 1
ATOM 965 C CA . MET A 1 119 ? -2.627 -22.688 -15.523 1 94.81 119 MET A CA 1
ATOM 966 C C . MET A 1 119 ? -3.82 -21.859 -15.984 1 94.81 119 MET A C 1
ATOM 968 O O . MET A 1 119 ? -3.859 -21.391 -17.125 1 94.81 119 MET A O 1
ATOM 972 N N . GLN A 1 120 ? -4.746 -21.656 -15.086 1 95.81 120 GLN A N 1
ATOM 973 C CA . GLN A 1 120 ? -5.914 -20.844 -15.383 1 95.81 120 GLN A CA 1
ATOM 974 C C . GLN A 1 120 ? -6.199 -19.859 -14.242 1 95.81 120 GLN A C 1
ATOM 976 O O . GLN A 1 120 ? -6.074 -20.219 -13.07 1 95.81 120 GLN A O 1
ATOM 981 N N . VAL A 1 121 ? -6.629 -18.641 -14.648 1 97.75 121 VAL A N 1
ATOM 982 C CA . VAL A 1 121 ? -7.074 -17.672 -13.648 1 97.75 121 VAL A CA 1
ATOM 983 C C . VAL A 1 121 ? -8.492 -18.016 -13.195 1 97.75 121 VAL A C 1
ATOM 985 O O . VAL A 1 121 ? -9.383 -18.234 -14.016 1 97.75 121 VAL A O 1
ATOM 988 N N . THR A 1 122 ? -8.656 -18.094 -11.875 1 97.94 122 THR A N 1
ATOM 989 C CA . THR A 1 122 ? -9.961 -18.469 -11.344 1 97.94 122 THR A CA 1
ATOM 990 C C . THR A 1 122 ? -10.742 -17.234 -10.898 1 97.94 122 THR A C 1
ATOM 992 O O . THR A 1 122 ? -11.961 -17.297 -10.719 1 97.94 122 THR A O 1
ATOM 995 N N . GLY A 1 123 ? -10.148 -16.172 -10.633 1 97.88 123 GLY A N 1
ATOM 996 C CA . GLY A 1 123 ? -10.797 -14.953 -10.195 1 97.88 123 GLY A CA 1
ATOM 997 C C . GLY A 1 123 ? -9.836 -13.945 -9.594 1 97.88 123 GLY A C 1
ATOM 998 O O . GLY A 1 123 ? -8.648 -14.234 -9.445 1 97.88 123 GLY A O 1
ATOM 999 N N . ALA A 1 124 ? -10.383 -12.742 -9.344 1 98.69 124 ALA A N 1
ATOM 1000 C CA . ALA A 1 124 ? -9.602 -11.688 -8.703 1 98.69 124 ALA A CA 1
ATOM 1001 C C . ALA A 1 124 ? -10.469 -10.852 -7.77 1 98.69 124 ALA A C 1
ATOM 1003 O O . ALA A 1 124 ? -11.664 -10.672 -8.023 1 98.69 124 ALA A O 1
ATOM 1004 N N . GLU A 1 125 ? -9.844 -10.422 -6.703 1 98.44 125 GLU A N 1
ATOM 1005 C CA . GLU A 1 125 ? -10.523 -9.57 -5.738 1 98.44 125 GLU A CA 1
ATOM 1006 C C . GLU A 1 125 ? -9.586 -8.508 -5.176 1 98.44 125 GLU A C 1
ATOM 1008 O O . GLU A 1 125 ? -8.398 -8.773 -4.965 1 98.44 125 GLU A O 1
ATOM 1013 N N . ILE A 1 126 ? -10.094 -7.305 -4.922 1 98.25 126 ILE A N 1
ATOM 1014 C CA . ILE A 1 126 ? -9.312 -6.27 -4.254 1 98.25 126 ILE A CA 1
ATOM 1015 C C . ILE A 1 126 ? -9.938 -5.949 -2.896 1 98.25 126 ILE A C 1
ATOM 1017 O O . ILE A 1 126 ? -11.148 -5.762 -2.793 1 98.25 126 ILE A O 1
ATOM 1021 N N . LYS A 1 127 ? -9.117 -6.008 -1.889 1 97.69 127 LYS A N 1
ATOM 1022 C CA . LYS A 1 127 ? -9.531 -5.711 -0.521 1 97.69 127 LYS A CA 1
ATOM 1023 C C . LYS A 1 127 ? -8.398 -5.07 0.271 1 97.69 127 LYS A C 1
ATOM 1025 O O . LYS A 1 127 ? -7.258 -5.543 0.221 1 97.69 127 LYS A O 1
ATOM 1030 N N . ASN A 1 128 ? -8.68 -3.949 0.898 1 97.25 128 ASN A N 1
ATOM 1031 C CA . ASN A 1 128 ? -7.723 -3.295 1.785 1 97.25 128 ASN A CA 1
ATOM 1032 C C . ASN A 1 128 ? -6.414 -2.982 1.064 1 97.25 128 ASN A C 1
ATOM 1034 O O . ASN A 1 128 ? -5.332 -3.189 1.616 1 97.25 128 ASN A O 1
ATOM 1038 N N . GLY A 1 129 ? -6.598 -2.656 -0.178 1 98.12 129 GLY A N 1
ATOM 1039 C CA . GLY A 1 129 ? -5.445 -2.221 -0.947 1 98.12 129 GLY A CA 1
ATOM 1040 C C . GLY A 1 129 ? -4.598 -3.371 -1.457 1 98.12 129 GLY A C 1
ATOM 1041 O O . GLY A 1 129 ? -3.465 -3.168 -1.899 1 98.12 129 GLY A O 1
ATOM 1042 N N . LEU A 1 130 ? -5.137 -4.594 -1.341 1 98.62 130 LEU A N 1
ATOM 1043 C CA . LEU A 1 130 ? -4.484 -5.777 -1.894 1 98.62 130 LEU A CA 1
ATOM 1044 C C . LEU A 1 130 ? -5.324 -6.383 -3.016 1 98.62 130 LEU A C 1
ATOM 1046 O O . LEU A 1 130 ? -6.508 -6.672 -2.828 1 98.62 130 LEU A O 1
ATOM 1050 N N . LEU A 1 131 ? -4.688 -6.539 -4.152 1 98.75 131 LEU A N 1
ATOM 1051 C CA . LEU A 1 131 ? -5.289 -7.301 -5.238 1 98.75 131 LEU A CA 1
ATOM 1052 C C . LEU A 1 131 ? -4.863 -8.766 -5.184 1 98.75 131 LEU A C 1
ATOM 1054 O O . LEU A 1 131 ? -3.668 -9.062 -5.203 1 98.75 131 LEU A O 1
ATOM 1058 N N . SER A 1 132 ? -5.836 -9.664 -5.133 1 98.69 132 SER A N 1
ATOM 1059 C CA . SER A 1 132 ? -5.559 -11.094 -5.117 1 98.69 132 SER A CA 1
ATOM 1060 C C . SER A 1 132 ? -6.094 -11.773 -6.371 1 98.69 132 SER A C 1
ATOM 1062 O O . SER A 1 132 ? -7.266 -11.617 -6.723 1 98.69 132 SER A O 1
ATOM 1064 N N . ILE A 1 133 ? -5.25 -12.516 -7.004 1 98.69 133 ILE A N 1
ATOM 1065 C CA . ILE A 1 133 ? -5.621 -13.258 -8.203 1 98.69 133 ILE A CA 1
ATOM 1066 C C . ILE A 1 133 ? -5.406 -14.75 -7.965 1 98.69 133 ILE A C 1
ATOM 1068 O O . ILE A 1 133 ? -4.289 -15.188 -7.664 1 98.69 133 ILE A O 1
ATOM 1072 N N . GLY A 1 134 ? -6.441 -15.531 -8.125 1 98.31 134 GLY A N 1
ATOM 1073 C CA . GLY A 1 134 ? -6.352 -16.969 -7.98 1 98.31 134 GLY A CA 1
ATOM 1074 C C . GLY A 1 134 ? -6.016 -17.688 -9.273 1 98.31 134 GLY A C 1
ATOM 1075 O O . GLY A 1 134 ? -6.492 -17.297 -10.344 1 98.31 134 GLY A O 1
ATOM 1076 N N . LEU A 1 135 ? -5.207 -18.75 -9.133 1 98 135 LEU A N 1
ATOM 1077 C CA . LEU A 1 135 ? -4.832 -19.594 -10.266 1 98 135 LEU A CA 1
ATOM 1078 C C . LEU A 1 135 ? -4.926 -21.062 -9.898 1 98 135 LEU A C 1
ATOM 1080 O O . LEU A 1 135 ? -4.688 -21.438 -8.742 1 98 135 LEU A O 1
ATOM 1084 N N . ILE A 1 136 ? -5.191 -21.828 -10.891 1 97.25 136 ILE A N 1
ATOM 1085 C CA . ILE A 1 136 ? -5.195 -23.281 -10.719 1 97.25 136 ILE A CA 1
ATOM 1086 C C . ILE A 1 136 ? -4.508 -23.953 -11.898 1 97.25 136 ILE A C 1
ATOM 1088 O O . ILE A 1 136 ? -4.594 -23.469 -13.031 1 97.25 136 ILE A O 1
ATOM 1092 N N . ARG A 1 137 ? -3.836 -24.969 -11.602 1 93.75 137 ARG A N 1
ATOM 1093 C CA . ARG A 1 137 ? -3.246 -25.797 -12.648 1 93.75 137 ARG A CA 1
ATOM 1094 C C . ARG A 1 137 ? -4.137 -26.984 -12.977 1 93.75 137 ARG A C 1
ATOM 1096 O O . ARG A 1 137 ? -4.422 -27.812 -12.109 1 93.75 137 ARG A O 1
ATOM 1103 N N . GLU A 1 138 ? -4.551 -27.062 -14.188 1 92.38 138 GLU A N 1
ATOM 1104 C CA . GLU A 1 138 ? -5.406 -28.156 -14.617 1 92.38 138 GLU A CA 1
ATOM 1105 C C . GLU A 1 138 ? -4.672 -29.078 -15.594 1 92.38 138 GLU A C 1
ATOM 1107 O O . GLU A 1 138 ? -4.723 -28.875 -16.812 1 92.38 138 GLU A O 1
ATOM 1112 N N . ILE A 1 139 ? -4.148 -30.078 -15.062 1 85.69 139 ILE A N 1
ATOM 1113 C CA . ILE A 1 139 ? -3.424 -31.016 -15.906 1 85.69 139 ILE A CA 1
ATOM 1114 C C . ILE A 1 139 ? -4.398 -32.031 -16.5 1 85.69 139 ILE A C 1
ATOM 1116 O O . ILE A 1 139 ? -5.141 -32.688 -15.758 1 85.69 139 ILE A O 1
ATOM 1120 N N . PRO A 1 140 ? -4.41 -32.094 -17.75 1 86.62 140 PRO A N 1
ATOM 1121 C CA . PRO A 1 140 ? -5.301 -33.062 -18.359 1 86.62 140 PRO A CA 1
ATOM 1122 C C . PRO A 1 140 ? -4.945 -34.5 -17.984 1 86.62 140 PRO A C 1
ATOM 1124 O O . PRO A 1 140 ? -3.785 -34.812 -17.688 1 86.62 140 PRO A O 1
ATOM 1127 N N . GLU A 1 141 ? -6.012 -35.312 -17.828 1 80.5 141 GLU A N 1
ATOM 1128 C CA . GLU A 1 141 ? -5.871 -36.719 -17.406 1 80.5 141 GLU A CA 1
ATOM 1129 C C . GLU A 1 141 ? -4.852 -37.438 -18.281 1 80.5 141 GLU A C 1
ATOM 1131 O O . GLU A 1 141 ? -4.074 -38.25 -17.781 1 80.5 141 GLU A O 1
ATOM 1136 N N . GLU A 1 142 ? -4.965 -37.125 -19.578 1 79.69 142 GLU A N 1
ATOM 1137 C CA . GLU A 1 142 ? -4.082 -37.812 -20.516 1 79.69 142 GLU A CA 1
ATOM 1138 C C . GLU A 1 142 ? -2.621 -37.469 -20.266 1 79.69 142 GLU A C 1
ATOM 1140 O O . GLU A 1 142 ? -1.718 -38.219 -20.625 1 79.69 142 GLU A O 1
ATOM 1145 N N . ALA A 1 143 ? -2.439 -36.375 -19.656 1 73.69 143 ALA A N 1
ATOM 1146 C CA . ALA A 1 143 ? -1.07 -35.906 -19.453 1 73.69 143 ALA A CA 1
ATOM 1147 C C . ALA A 1 143 ? -0.522 -36.344 -18.109 1 73.69 143 ALA A C 1
ATOM 1149 O O . ALA A 1 143 ? 0.658 -36.125 -17.812 1 73.69 143 ALA A O 1
ATOM 1150 N N . LYS A 1 144 ? -1.411 -37.031 -17.406 1 73.12 144 LYS A N 1
ATOM 1151 C CA . LYS A 1 144 ? -0.932 -37.531 -16.109 1 73.12 144 LYS A CA 1
ATOM 1152 C C . LYS A 1 144 ? -0.058 -38.781 -16.297 1 73.12 144 LYS A C 1
ATOM 1154 O O . LYS A 1 144 ? -0.305 -39.594 -17.188 1 73.12 144 LYS A O 1
ATOM 1159 N N . PRO A 1 145 ? 1.075 -38.844 -15.5 1 74.81 145 PRO A N 1
ATOM 1160 C CA . PRO A 1 145 ? 1.932 -40.031 -15.633 1 74.81 145 PRO A CA 1
ATOM 1161 C C . PRO A 1 145 ? 1.171 -41.344 -15.43 1 74.81 145 PRO A C 1
ATOM 1163 O O . PRO A 1 145 ? 0.346 -41.438 -14.516 1 74.81 145 PRO A O 1
ATOM 1166 N N . ARG A 1 146 ? 1.251 -42.25 -16.422 1 75.75 146 ARG A N 1
ATOM 1167 C CA . ARG A 1 146 ? 0.608 -43.562 -16.328 1 75.75 146 ARG A CA 1
ATOM 1168 C C . ARG A 1 146 ? 1.596 -44.625 -15.852 1 75.75 146 ARG A C 1
ATOM 1170 O O . ARG A 1 146 ? 2.74 -44.656 -16.312 1 75.75 146 ARG A O 1
ATOM 1177 N N . ILE A 1 147 ? 1.223 -45 -14.82 1 75.5 147 ILE A N 1
ATOM 1178 C CA . ILE A 1 147 ? 2.033 -46.125 -14.391 1 75.5 147 ILE A CA 1
ATOM 1179 C C . ILE A 1 147 ? 1.638 -47.375 -15.172 1 75.5 147 ILE A C 1
ATOM 1181 O O . ILE A 1 147 ? 0.471 -47.781 -15.172 1 75.5 147 ILE A O 1
ATOM 1185 N N . ILE A 1 148 ? 2.49 -47.844 -15.945 1 78.06 148 ILE A N 1
ATOM 1186 C CA . ILE A 1 148 ? 2.26 -49.094 -16.672 1 78.06 148 ILE A CA 1
ATOM 1187 C C . ILE A 1 148 ? 2.646 -50.281 -15.797 1 78.06 148 ILE A C 1
ATOM 1189 O O . ILE A 1 148 ? 3.811 -50.438 -15.414 1 78.06 148 ILE A O 1
ATOM 1193 N N . PRO A 1 149 ? 1.659 -51 -15.43 1 77.81 149 PRO A N 1
ATOM 1194 C CA . PRO A 1 149 ? 1.994 -52.188 -14.625 1 77.81 149 PRO A CA 1
ATOM 1195 C C . PRO A 1 149 ? 2.832 -53.219 -15.398 1 77.81 149 PRO A C 1
ATOM 1197 O O . PRO A 1 149 ? 2.605 -53.438 -16.594 1 77.81 149 PRO A O 1
ATOM 1200 N N . ILE A 1 150 ? 3.906 -53.562 -14.844 1 79.44 150 ILE A N 1
ATOM 1201 C CA . ILE A 1 150 ? 4.738 -54.594 -15.453 1 79.44 150 ILE A CA 1
ATOM 1202 C C . ILE A 1 150 ? 4.148 -55.969 -15.156 1 79.44 150 ILE A C 1
ATOM 1204 O O . ILE A 1 150 ? 3.934 -56.312 -14 1 79.44 150 ILE A O 1
ATOM 1208 N N . LYS A 1 151 ? 3.57 -56.594 -16.109 1 72.69 151 LYS A N 1
ATOM 1209 C CA . LYS A 1 151 ? 3.1 -57.969 -15.938 1 72.69 151 LYS A CA 1
ATOM 1210 C C . LYS A 1 151 ? 4.266 -58.938 -15.93 1 72.69 151 LYS A C 1
ATOM 1212 O O . LYS A 1 151 ? 5.152 -58.875 -16.781 1 72.69 151 LYS A O 1
ATOM 1217 N N . SER A 1 152 ? 4.578 -59.594 -14.898 1 66.12 152 SER A N 1
ATOM 1218 C CA . SER A 1 152 ? 5.551 -60.688 -14.859 1 66.12 152 SER A CA 1
ATOM 1219 C C . SER A 1 152 ? 5.059 -61.906 -15.633 1 66.12 152 SER A C 1
ATOM 1221 O O . SER A 1 152 ? 3.93 -62.344 -15.445 1 66.12 152 SER A O 1
ATOM 1223 N N . ILE A 1 153 ? 5.379 -62.125 -16.828 1 60.66 153 ILE A N 1
ATOM 1224 C CA . ILE A 1 153 ? 5.09 -63.344 -17.562 1 60.66 153 ILE A CA 1
ATOM 1225 C C . ILE A 1 153 ? 5.641 -64.562 -16.797 1 60.66 153 ILE A C 1
ATOM 1227 O O . ILE A 1 153 ? 5.582 -65.688 -17.281 1 60.66 153 ILE A O 1
ATOM 1231 N N . SER A 1 154 ? 6.16 -64.625 -15.641 1 53.25 154 SER A N 1
ATOM 1232 C CA . SER A 1 154 ? 6.727 -65.875 -15.141 1 53.25 154 SER A CA 1
ATOM 1233 C C . SER A 1 154 ? 5.656 -66.938 -15.016 1 53.25 154 SER A C 1
ATOM 1235 O O . SER A 1 154 ? 5.969 -68.125 -14.969 1 53.25 154 SER A O 1
ATOM 1237 N N . ASP A 1 155 ? 4.359 -66.688 -14.719 1 48.56 155 ASP A N 1
ATOM 1238 C CA . ASP A 1 155 ? 3.664 -67.812 -14.078 1 48.56 155 ASP A CA 1
ATOM 1239 C C . ASP A 1 155 ? 3.182 -68.812 -15.117 1 48.56 155 ASP A C 1
ATOM 1241 O O . ASP A 1 155 ? 2.531 -69.812 -14.766 1 48.56 155 ASP A O 1
ATOM 1245 N N . GLN A 1 156 ? 3.014 -68.438 -16.453 1 47.22 156 GLN A N 1
ATOM 1246 C CA . GLN A 1 156 ? 2.195 -69.5 -17.078 1 47.22 156 GLN A CA 1
ATOM 1247 C C . GLN A 1 156 ? 3.014 -70.75 -17.359 1 47.22 156 GLN A C 1
ATOM 1249 O O . GLN A 1 156 ? 2.494 -71.75 -17.891 1 47.22 156 GLN A O 1
ATOM 1254 N N . GLU A 1 157 ? 4.359 -70.688 -17.484 1 45.59 157 GLU A N 1
ATOM 1255 C CA . GLU A 1 157 ? 4.918 -71.875 -18.078 1 45.59 157 GLU A CA 1
ATOM 1256 C C . GLU A 1 157 ? 4.848 -73.062 -17.109 1 45.59 157 GLU A C 1
ATOM 1258 O O . GLU A 1 157 ? 5.234 -74.188 -17.453 1 45.59 157 GLU A O 1
ATOM 1263 N N . SER A 1 158 ? 4.637 -72.812 -15.844 1 45.19 158 SER A N 1
ATOM 1264 C CA . SER A 1 158 ? 5.012 -73.938 -15.023 1 45.19 158 SER A CA 1
ATOM 1265 C C . SER A 1 158 ? 4 -75.062 -15.164 1 45.19 158 SER A C 1
ATOM 1267 O O . SER A 1 158 ? 4.18 -76.125 -14.594 1 45.19 158 SER A O 1
ATOM 1269 N N . ASN A 1 159 ? 2.768 -74.75 -15.547 1 44.12 159 ASN A N 1
ATOM 1270 C CA . ASN A 1 159 ? 1.824 -75.812 -15.172 1 44.12 159 ASN A CA 1
ATOM 1271 C C . ASN A 1 159 ? 1.886 -76.938 -16.141 1 44.12 159 ASN A C 1
ATOM 1273 O O . ASN A 1 159 ? 0.958 -77.75 -16.203 1 44.12 159 ASN A O 1
ATOM 1277 N N . LYS A 1 160 ? 2.586 -76.875 -17.281 1 43 160 LY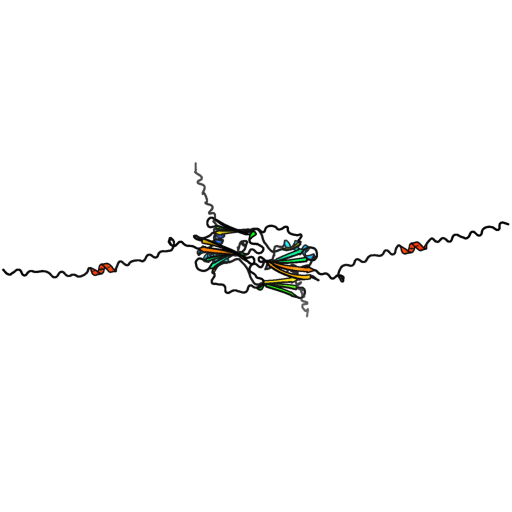S A N 1
ATOM 1278 C CA . LYS A 1 160 ? 2.369 -78 -18.172 1 43 160 LYS A CA 1
ATOM 1279 C C . LYS A 1 160 ? 3.17 -79.188 -17.703 1 43 160 LYS A C 1
ATOM 1281 O O . LYS A 1 160 ? 3.316 -80.188 -18.453 1 43 160 LYS A O 1
ATOM 1286 N N . LYS A 1 161 ? 3.971 -79.188 -16.594 1 39.03 161 LYS A N 1
ATOM 1287 C CA . LYS A 1 161 ? 4.887 -80.312 -16.531 1 39.03 161 LYS A CA 1
ATOM 1288 C C . LYS A 1 161 ? 4.129 -81.625 -16.359 1 39.03 161 LYS A C 1
ATOM 1290 O O . LYS A 1 161 ? 4.441 -82.625 -17.031 1 39.03 161 LYS A O 1
ATOM 1295 N N . GLY A 1 162 ? 3.676 -81.938 -15.109 1 38.91 162 GLY A N 1
ATOM 1296 C CA . GLY A 1 162 ? 4.004 -83.25 -14.516 1 38.91 162 GLY A CA 1
ATOM 1297 C C . GLY A 1 162 ? 3.076 -84.375 -14.953 1 38.91 162 GLY A C 1
ATOM 1298 O O . GLY A 1 162 ? 2.918 -85.375 -14.242 1 38.91 162 GLY A O 1
ATOM 1299 N N . LYS A 1 163 ? 2.229 -84.188 -15.93 1 42.59 163 LYS A N 1
ATOM 1300 C CA . LYS A 1 163 ? 1.372 -85.375 -16.078 1 42.59 163 LYS A CA 1
ATOM 1301 C C . LYS A 1 163 ? 2.184 -86.562 -16.5 1 42.59 163 LYS A C 1
ATOM 1303 O O . LYS A 1 163 ? 2.645 -86.688 -17.641 1 42.59 163 LYS A O 1
ATOM 1308 N N . THR A 1 164 ? 3.123 -87.125 -15.562 1 39.47 164 THR A N 1
ATOM 1309 C CA . THR A 1 164 ? 3.832 -88.438 -15.781 1 39.47 164 THR A CA 1
ATOM 1310 C C . THR A 1 164 ? 2.848 -89.562 -15.984 1 39.47 164 THR A C 1
ATOM 1312 O O . THR A 1 164 ? 1.968 -89.812 -15.156 1 39.47 164 THR A O 1
ATOM 1315 N N . LEU A 1 165 ? 2.553 -89.875 -17.234 1 41.59 165 LEU A N 1
ATOM 1316 C CA . LEU A 1 165 ? 1.803 -91.062 -17.703 1 41.59 165 LEU A CA 1
ATOM 1317 C C . LEU A 1 165 ? 2.316 -92.312 -17.047 1 41.59 165 LEU A C 1
ATOM 1319 O O . LEU A 1 165 ? 3.51 -92.625 -17.125 1 41.59 165 LEU A O 1
ATOM 1323 N N . GLU A 1 166 ? 1.772 -92.75 -15.875 1 42.34 166 GLU A N 1
ATOM 1324 C CA . GLU A 1 166 ? 2.016 -94 -15.18 1 42.34 166 GLU A CA 1
ATOM 1325 C C . GLU A 1 166 ? 1.91 -95.188 -16.141 1 42.34 166 GLU A C 1
ATOM 1327 O O . GLU A 1 166 ? 0.971 -95.25 -16.922 1 42.34 166 GLU A O 1
ATOM 1332 N N . PRO A 1 167 ? 2.992 -95.812 -16.438 1 39.81 167 PRO A N 1
ATOM 1333 C CA . PRO A 1 167 ? 3.131 -97 -17.344 1 39.81 167 PRO A CA 1
ATOM 1334 C C . PRO A 1 167 ? 2.207 -98.125 -16.969 1 39.81 167 PRO A C 1
ATOM 1336 O O . PRO A 1 167 ? 1.952 -98.375 -15.789 1 39.81 167 PRO A O 1
ATOM 1339 N N . GLU A 1 168 ? 1.179 -98.438 -17.688 1 40.72 168 GLU A N 1
ATOM 1340 C CA . GLU A 1 168 ? 0.232 -99.562 -17.656 1 40.72 168 GLU A CA 1
ATOM 1341 C C . GLU A 1 168 ? 0.952 -100.875 -17.469 1 40.72 168 GLU A C 1
ATOM 1343 O O . GLU A 1 168 ? 1.877 -101.188 -18.219 1 40.72 168 GLU A O 1
ATOM 1348 N N . SER A 1 169 ? 1.157 -101.312 -16.188 1 36.72 169 SER A N 1
ATOM 1349 C CA . SER A 1 169 ? 1.74 -102.562 -15.805 1 36.72 169 SER A CA 1
ATOM 1350 C C . SER A 1 169 ? 1.091 -103.75 -16.578 1 36.72 169 SER A C 1
ATOM 1352 O O . SER A 1 169 ? -0.128 -103.875 -16.516 1 36.72 169 SER A O 1
ATOM 1354 N N . LYS A 1 170 ? 1.66 -104.25 -17.578 1 37.84 170 LYS A N 1
ATOM 1355 C CA . LYS A 1 170 ? 1.339 -105.375 -18.422 1 37.84 170 LYS A CA 1
ATOM 1356 C C . LYS A 1 170 ? 1.267 -106.688 -17.594 1 37.84 170 LYS A C 1
ATOM 1358 O O . LYS A 1 170 ? 1.096 -107.75 -18.156 1 37.84 170 LYS A O 1
ATOM 1363 N N . LYS A 1 171 ? 1.431 -106.625 -16.234 1 35.22 171 LYS A N 1
ATOM 1364 C CA . LYS A 1 171 ? 2.055 -107.875 -15.945 1 35.22 171 LYS A CA 1
ATOM 1365 C C . LYS A 1 171 ? 1.187 -109.062 -16.438 1 35.22 171 LYS A C 1
ATOM 1367 O O . LYS A 1 171 ? -0.023 -108.875 -16.609 1 35.22 171 LYS A O 1
ATOM 1372 N N . LYS A 1 172 ? 1.48 -110.188 -15.727 1 37.56 172 LYS A N 1
ATOM 1373 C CA . LYS A 1 172 ? 1.849 -111.562 -15.945 1 37.56 172 LYS A CA 1
ATOM 1374 C C . LYS A 1 172 ? 0.61 -112.438 -16.109 1 37.56 172 LYS A C 1
ATOM 1376 O O . LYS A 1 172 ? -0.424 -112.188 -15.492 1 37.56 172 LYS A O 1
ATOM 1381 N N . ILE A 1 173 ? 0.74 -113.375 -17.078 1 41.31 173 ILE A N 1
ATOM 1382 C CA . ILE A 1 173 ? 0.124 -114.562 -17.688 1 41.31 173 ILE A CA 1
ATOM 1383 C C . ILE A 1 173 ? -0.144 -115.625 -16.609 1 41.31 173 ILE A C 1
ATOM 1385 O O . ILE A 1 173 ? 0.776 -116.312 -16.156 1 41.31 173 ILE A O 1
ATOM 1389 N N . SER A 1 174 ? -0.513 -115.125 -15.383 1 31.22 174 SER A N 1
ATOM 1390 C CA . SER A 1 174 ? -0.58 -116.312 -14.547 1 31.22 174 SER A CA 1
ATOM 1391 C C . SER A 1 174 ? -1.529 -117.375 -15.141 1 31.22 174 SER A C 1
ATOM 1393 O O . SER A 1 174 ? -2.719 -117.062 -15.32 1 31.22 174 SER A O 1
ATOM 1395 N N . ASN A 1 175 ? -0.845 -118.312 -15.805 1 30.8 175 ASN A N 1
ATOM 1396 C CA . ASN A 1 175 ? -1.298 -119.688 -15.984 1 30.8 175 ASN A CA 1
ATOM 1397 C C . ASN A 1 175 ? -1.775 -120.25 -14.672 1 30.8 175 ASN A C 1
ATOM 1399 O O . ASN A 1 175 ? -1.137 -120.125 -13.633 1 30.8 175 ASN A O 1
ATOM 1403 N N . MET B 1 1 ? 50.375 22.875 42.719 1 28.89 1 MET B N 1
ATOM 1404 C CA . MET B 1 1 ? 48.969 22.797 42.969 1 28.89 1 MET B CA 1
ATOM 1405 C C . MET B 1 1 ? 48.156 23.375 41.812 1 28.89 1 MET B C 1
ATOM 1407 O O . MET B 1 1 ? 47.188 24.109 42.031 1 28.89 1 MET B O 1
ATOM 1411 N N . ALA B 1 2 ? 48.781 23.406 40.594 1 33.75 2 ALA B N 1
ATOM 1412 C CA . ALA B 1 2 ? 48.312 23.844 39.281 1 33.75 2 ALA B CA 1
ATOM 1413 C C . ALA B 1 2 ? 47.062 23.062 38.844 1 33.75 2 ALA B C 1
ATOM 1415 O O . ALA B 1 2 ? 47.094 21.828 38.844 1 33.75 2 ALA B O 1
ATOM 1416 N N . SER B 1 3 ? 45.781 23.656 39.219 1 31.19 3 SER B N 1
ATOM 1417 C CA . SER B 1 3 ? 44.375 23.375 38.969 1 31.19 3 SER B CA 1
ATOM 1418 C C . SER B 1 3 ? 44.094 23.156 37.5 1 31.19 3 SER B C 1
ATOM 1420 O O . SER B 1 3 ? 44.406 24.016 36.688 1 31.19 3 SER B O 1
ATOM 1422 N N . LYS B 1 4 ? 44.25 21.844 37 1 36 4 LYS B N 1
ATOM 1423 C CA . LYS B 1 4 ? 43.875 21.203 35.75 1 36 4 LYS B CA 1
ATOM 1424 C C . LYS B 1 4 ? 42.469 21.594 35.344 1 36 4 LYS B C 1
ATOM 1426 O O . LYS B 1 4 ? 41.469 21.141 35.938 1 36 4 LYS B O 1
ATOM 1431 N N . LEU B 1 5 ? 42.094 22.906 35.125 1 36.03 5 LEU B N 1
ATOM 1432 C CA . LEU B 1 5 ? 40.812 23.391 34.625 1 36.03 5 LEU B CA 1
ATOM 1433 C C . LEU B 1 5 ? 40.406 22.688 33.344 1 36.03 5 LEU B C 1
ATOM 1435 O O . LEU B 1 5 ? 41 22.922 32.281 1 36.03 5 LEU B O 1
ATOM 1439 N N . ARG B 1 6 ? 40.344 21.344 33.312 1 35.78 6 ARG B N 1
ATOM 1440 C CA . ARG B 1 6 ? 39.938 20.547 32.156 1 35.78 6 ARG B CA 1
ATOM 1441 C C . ARG B 1 6 ? 38.656 21.125 31.531 1 35.78 6 ARG B C 1
ATOM 1443 O O . ARG B 1 6 ? 37.75 21.5 32.25 1 35.78 6 ARG B O 1
ATOM 1450 N N . ARG B 1 7 ? 38.75 21.672 30.266 1 34.41 7 ARG B N 1
ATOM 1451 C CA . ARG B 1 7 ? 37.844 22.125 29.203 1 34.41 7 ARG B CA 1
ATOM 1452 C C . ARG B 1 7 ? 36.719 21.141 29 1 34.41 7 ARG B C 1
ATOM 1454 O O . ARG B 1 7 ? 36.938 19.969 28.672 1 34.41 7 ARG B O 1
ATOM 1461 N N . TYR B 1 8 ? 35.594 21.234 29.828 1 34.38 8 TYR B N 1
ATOM 1462 C CA . TYR B 1 8 ? 34.281 20.641 29.578 1 34.38 8 TYR B CA 1
ATOM 1463 C C . TYR B 1 8 ? 33.844 20.922 28.141 1 34.38 8 TYR B C 1
ATOM 1465 O O . TYR B 1 8 ? 33.5 22.047 27.797 1 34.38 8 TYR B O 1
ATOM 1473 N N . ILE 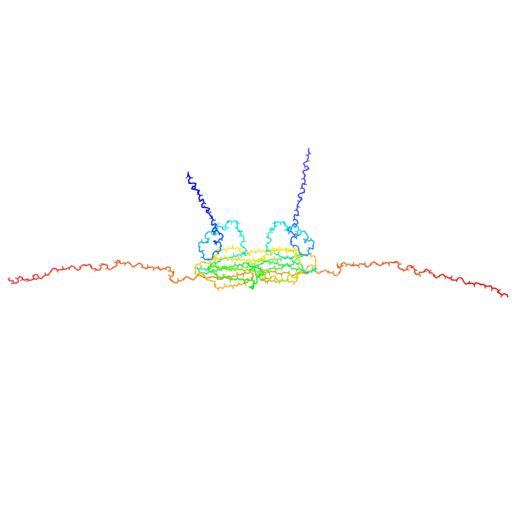B 1 9 ? 34.562 20.438 27.125 1 36.81 9 ILE B N 1
ATOM 1474 C CA . ILE B 1 9 ? 34.125 20.453 25.734 1 36.81 9 ILE B CA 1
ATOM 1475 C C . ILE B 1 9 ? 32.656 20 25.656 1 36.81 9 ILE B C 1
ATOM 1477 O O . ILE B 1 9 ? 32.312 18.875 26.047 1 36.81 9 ILE B O 1
ATOM 1481 N N . MET B 1 10 ? 31.688 20.906 25.875 1 32.22 10 MET B N 1
ATOM 1482 C CA . MET B 1 10 ? 30.266 20.75 25.594 1 32.22 10 MET B CA 1
ATOM 1483 C C . MET B 1 10 ? 30.062 20.031 24.266 1 32.22 10 MET B C 1
ATOM 1485 O O . MET B 1 10 ? 30.562 20.469 23.234 1 32.22 10 MET B O 1
ATOM 1489 N N . ASN B 1 11 ? 30.094 18.719 24.172 1 35.06 11 ASN B N 1
ATOM 1490 C CA . ASN B 1 11 ? 29.5 17.922 23.109 1 35.06 11 ASN B CA 1
ATOM 1491 C C . ASN B 1 11 ? 28.234 18.562 22.562 1 35.06 11 ASN B C 1
ATOM 1493 O O . ASN B 1 11 ? 27.219 18.656 23.266 1 35.06 11 ASN B O 1
ATOM 1497 N N . THR B 1 12 ? 28.297 19.656 21.781 1 36.19 12 THR B N 1
ATOM 1498 C CA . THR B 1 12 ? 27.156 20.094 20.984 1 36.19 12 THR B CA 1
ATOM 1499 C C . THR B 1 12 ? 26.453 18.906 20.328 1 36.19 12 THR B C 1
ATOM 1501 O O . THR B 1 12 ? 27.062 18.188 19.547 1 36.19 12 THR B O 1
ATOM 1504 N N . THR B 1 13 ? 25.797 18.031 21.109 1 35.34 13 THR B N 1
ATOM 1505 C CA . THR B 1 13 ? 24.766 17.188 20.516 1 35.34 13 THR B CA 1
ATOM 1506 C C . THR B 1 13 ? 24.094 17.906 19.344 1 35.34 13 THR B C 1
ATOM 1508 O O . THR B 1 13 ? 23.484 18.969 19.531 1 35.34 13 THR B O 1
ATOM 1511 N N . SER B 1 14 ? 24.75 18.094 18.25 1 35.09 14 SER B N 1
ATOM 1512 C CA . SER B 1 14 ? 24.031 18.375 17.016 1 35.09 14 SER B CA 1
ATOM 1513 C C . SER B 1 14 ? 22.641 17.734 17.031 1 35.09 14 SER B C 1
ATOM 1515 O O . SER B 1 14 ? 22.516 16.516 17.016 1 35.09 14 SER B O 1
ATOM 1517 N N . LEU B 1 15 ? 21.703 18.031 17.953 1 37.97 15 LEU B N 1
ATOM 1518 C CA . LEU B 1 15 ? 20.266 17.812 17.797 1 37.97 15 LEU B CA 1
ATOM 1519 C C . LEU B 1 15 ? 19.859 17.859 16.328 1 37.97 15 LEU B C 1
ATOM 1521 O O . LEU B 1 15 ? 19.766 18.938 15.742 1 37.97 15 LEU B O 1
ATOM 1525 N N . SER B 1 16 ? 20.5 17.125 15.508 1 37.91 16 SER B N 1
ATOM 1526 C CA . SER B 1 16 ? 19.906 17.016 14.18 1 37.91 16 SER B CA 1
ATOM 1527 C C . SER B 1 16 ? 18.375 17.062 14.258 1 37.91 16 SER B C 1
ATOM 1529 O O . SER B 1 16 ? 17.75 16.094 14.719 1 37.91 16 SER B O 1
ATOM 1531 N N . LEU B 1 17 ? 17.703 18 14.781 1 42.22 17 LEU B N 1
ATOM 1532 C CA . LEU B 1 17 ? 16.297 18.375 14.703 1 42.22 17 LEU B CA 1
ATOM 1533 C C . LEU B 1 17 ? 15.672 17.859 13.414 1 42.22 17 LEU B C 1
ATOM 1535 O O . LEU B 1 17 ? 14.469 18.047 13.195 1 42.22 17 LEU B O 1
ATOM 1539 N N . THR B 1 18 ? 16.422 17.281 12.531 1 47.34 18 THR B N 1
ATOM 1540 C CA . THR B 1 18 ? 15.906 16.969 11.203 1 47.34 18 THR B CA 1
ATOM 1541 C C . THR B 1 18 ? 14.789 15.922 11.289 1 47.34 18 THR B C 1
ATOM 1543 O O . THR B 1 18 ? 13.75 16.078 10.656 1 47.34 18 THR B O 1
ATOM 1546 N N . PRO B 1 19 ? 15 14.758 11.984 1 50.56 19 PRO B N 1
ATOM 1547 C CA . PRO B 1 19 ? 13.938 13.75 11.914 1 50.56 19 PRO B CA 1
ATOM 1548 C C . PRO B 1 19 ? 12.633 14.227 12.562 1 50.56 19 PRO B C 1
ATOM 1550 O O . PRO B 1 19 ? 11.547 13.875 12.102 1 50.56 19 PRO B O 1
ATOM 1553 N N . LEU B 1 20 ? 12.68 14.945 13.711 1 51.84 20 LEU B N 1
ATOM 1554 C CA . LEU B 1 20 ? 11.5 15.375 14.453 1 51.84 20 LEU B CA 1
ATOM 1555 C C . LEU B 1 20 ? 10.672 16.359 13.641 1 51.84 20 LEU B C 1
ATOM 1557 O O . LEU B 1 20 ? 9.445 16.297 13.648 1 51.84 20 LEU B O 1
ATOM 1561 N N . LEU B 1 21 ? 11.359 17.203 12.891 1 56.75 21 LEU B N 1
ATOM 1562 C CA . LEU B 1 21 ? 10.641 18.219 12.141 1 56.75 21 LEU B CA 1
ATOM 1563 C C . LEU B 1 21 ? 9.891 17.609 10.961 1 56.75 21 LEU B C 1
ATOM 1565 O O . LEU B 1 21 ? 8.844 18.109 10.555 1 56.75 21 LEU B O 1
ATOM 1569 N N . ARG B 1 22 ? 10.383 16.344 10.641 1 59.28 22 ARG B N 1
ATOM 1570 C CA . ARG B 1 22 ? 9.789 15.742 9.453 1 59.28 22 ARG B CA 1
ATOM 1571 C C . ARG B 1 22 ? 8.414 15.156 9.766 1 59.28 22 ARG B C 1
ATOM 1573 O O . ARG B 1 22 ? 7.617 14.914 8.859 1 59.28 22 ARG B O 1
ATOM 1580 N N . HIS B 1 23 ? 8.008 15.18 11.031 1 67.94 23 HIS B N 1
ATOM 1581 C CA . HIS B 1 23 ? 6.754 14.547 11.422 1 67.94 23 HIS B CA 1
ATOM 1582 C C . HIS B 1 23 ? 5.852 15.531 12.156 1 67.94 23 HIS B C 1
ATOM 1584 O O . HIS B 1 23 ? 5.07 15.141 13.023 1 67.94 23 HIS B O 1
ATOM 1590 N N . SER B 1 24 ? 5.961 16.859 11.719 1 77.75 24 SER B N 1
ATOM 1591 C CA . SER B 1 24 ? 5.113 17.859 12.375 1 77.75 24 SER B CA 1
ATOM 1592 C C . SER B 1 24 ? 3.988 18.312 11.453 1 77.75 24 SER B C 1
ATOM 1594 O O . SER B 1 24 ? 4.223 18.625 10.289 1 77.75 24 SER B O 1
ATOM 1596 N N . VAL B 1 25 ? 2.725 18.266 11.891 1 77.81 25 VAL B N 1
ATOM 1597 C CA . VAL B 1 25 ? 1.561 18.672 11.109 1 77.81 25 VAL B CA 1
ATOM 1598 C C . VAL B 1 25 ? 1.088 20.047 11.578 1 77.81 25 VAL B C 1
ATOM 1600 O O . VAL B 1 25 ? 0.856 20.266 12.773 1 77.81 25 VAL B O 1
ATOM 1603 N N . GLY B 1 26 ? 0.974 20.984 10.57 1 72.81 26 GLY B N 1
ATOM 1604 C CA . GLY B 1 26 ? 0.476 22.328 10.859 1 72.81 26 GLY B CA 1
ATOM 1605 C C . GLY B 1 26 ? 1.582 23.34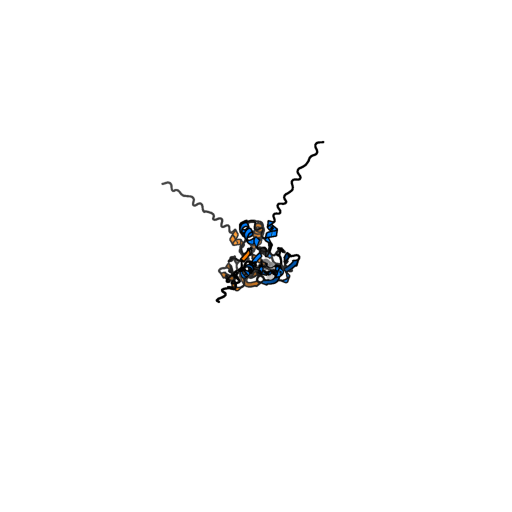4 11.031 1 72.81 26 GLY B C 1
ATOM 1606 O O . GLY B 1 26 ? 1.314 24.516 11.328 1 72.81 26 GLY B O 1
ATOM 1607 N N . PHE B 1 27 ? 2.848 22.844 11.047 1 65.25 27 PHE B N 1
ATOM 1608 C CA . PHE B 1 27 ? 3.908 23.844 11.102 1 65.25 27 PHE B CA 1
ATOM 1609 C C . PHE B 1 27 ? 4.129 24.484 9.742 1 65.25 27 PHE B C 1
ATOM 1611 O O . PHE B 1 27 ? 4.387 23.781 8.758 1 65.25 27 PHE B O 1
ATOM 1618 N N . GLU B 1 28 ? 3.607 25.609 9.445 1 59.56 28 GLU B N 1
ATOM 1619 C CA . GLU B 1 28 ? 3.643 26.375 8.195 1 59.56 28 GLU B CA 1
ATOM 1620 C C . GLU B 1 28 ? 5.07 26.516 7.68 1 59.56 28 GLU B C 1
ATOM 1622 O O . GLU B 1 28 ? 5.297 26.562 6.469 1 59.56 28 GLU B O 1
ATOM 1627 N N . ARG B 1 29 ? 5.957 26.656 8.398 1 52.62 29 ARG B N 1
ATOM 1628 C CA . ARG B 1 29 ? 7.293 27.016 7.922 1 52.62 29 ARG B CA 1
ATOM 1629 C C . ARG B 1 29 ? 7.961 25.828 7.234 1 52.62 29 ARG B C 1
ATOM 1631 O O . ARG B 1 29 ? 8.945 26 6.512 1 52.62 29 ARG B O 1
ATOM 1638 N N . PHE B 1 30 ? 7.492 24.766 7.449 1 49.12 30 PHE B N 1
ATOM 1639 C CA . PHE B 1 30 ? 8.203 23.562 7.059 1 49.12 30 PHE B CA 1
ATOM 1640 C C . PHE B 1 30 ? 8.133 23.359 5.551 1 49.12 30 PHE B C 1
ATOM 1642 O O . PHE B 1 30 ? 9.023 22.719 4.965 1 49.12 30 PHE B O 1
ATOM 1649 N N . ASN B 1 31 ? 7.137 23.922 4.84 1 50.25 31 ASN B N 1
ATOM 1650 C CA . ASN B 1 31 ? 7.09 23.672 3.404 1 50.25 31 ASN B CA 1
ATOM 1651 C C . ASN B 1 31 ? 8.375 24.109 2.713 1 50.25 31 ASN B C 1
ATOM 1653 O O . ASN B 1 31 ? 8.852 23.453 1.791 1 50.25 31 ASN B O 1
ATOM 1657 N N . ASP B 1 32 ? 8.867 25.25 3.188 1 48.66 32 ASP B N 1
ATOM 1658 C CA . ASP B 1 32 ? 10.055 25.766 2.51 1 48.66 32 ASP B CA 1
ATOM 1659 C C . ASP B 1 32 ? 11.258 24.859 2.744 1 48.66 32 ASP B C 1
ATOM 1661 O O . ASP B 1 32 ? 12.055 24.625 1.835 1 48.66 32 ASP B O 1
ATOM 1665 N N . LEU B 1 33 ? 11.43 24.516 3.91 1 45.69 33 LEU B N 1
ATOM 1666 C CA . LEU B 1 33 ? 12.625 23.719 4.211 1 45.69 33 LEU B CA 1
ATOM 1667 C C . LEU B 1 33 ? 12.523 22.328 3.604 1 45.69 33 LEU B C 1
ATOM 1669 O O . LEU B 1 33 ? 13.508 21.797 3.086 1 45.69 33 LEU B O 1
ATOM 1673 N N . PHE B 1 34 ? 11.336 21.844 3.582 1 48.03 34 PHE B N 1
ATOM 1674 C CA . PHE B 1 34 ? 11.102 20.484 3.098 1 48.03 34 PHE B CA 1
ATOM 1675 C C . PHE B 1 34 ? 11.281 20.422 1.585 1 48.03 34 PHE B C 1
ATOM 1677 O O . PHE B 1 34 ? 11.82 19.438 1.064 1 48.03 34 PHE B O 1
ATOM 1684 N N . GLU B 1 35 ? 10.938 21.562 0.905 1 47.31 35 GLU B N 1
ATOM 1685 C CA . GLU B 1 35 ? 11.266 21.562 -0.517 1 47.31 35 GLU B CA 1
ATOM 1686 C C . GLU B 1 35 ? 12.766 21.375 -0.738 1 47.31 35 GLU B C 1
ATOM 1688 O O . GLU B 1 35 ? 13.18 20.703 -1.68 1 47.31 35 GLU B O 1
ATOM 1693 N N . SER B 1 36 ? 13.516 22.016 0.114 1 45.5 36 SER B N 1
ATOM 1694 C CA . SER B 1 36 ? 14.961 21.922 -0.074 1 45.5 36 SER B CA 1
ATOM 1695 C C . SER B 1 36 ? 15.469 20.531 0.296 1 45.5 36 SER B C 1
ATOM 1697 O O . SER B 1 36 ? 16.391 20.016 -0.332 1 45.5 36 SER B O 1
ATOM 1699 N N . MET B 1 37 ? 14.977 20.016 1.303 1 44.69 37 MET B N 1
ATOM 1700 C CA . MET B 1 37 ? 15.414 18.688 1.731 1 44.69 37 MET B CA 1
ATOM 1701 C C . MET B 1 37 ? 14.82 17.594 0.845 1 44.69 37 MET B C 1
ATOM 1703 O O . MET B 1 37 ? 15.398 16.516 0.706 1 44.69 37 MET B O 1
ATOM 1707 N N . ARG B 1 38 ? 13.766 17.891 0.175 1 45.5 38 ARG B N 1
ATOM 1708 C CA . ARG B 1 38 ? 13.211 16.922 -0.752 1 45.5 38 ARG B CA 1
ATOM 1709 C C . ARG B 1 38 ? 14.273 16.422 -1.725 1 45.5 38 ARG B C 1
ATOM 1711 O O . ARG B 1 38 ? 14.156 15.32 -2.279 1 45.5 38 ARG B O 1
ATOM 1718 N N . ASN B 1 39 ? 15.211 17.344 -2.027 1 40.81 39 ASN B N 1
ATOM 1719 C CA . ASN B 1 39 ? 16.266 16.859 -2.914 1 40.81 39 ASN B CA 1
ATOM 1720 C C . ASN B 1 39 ? 17.203 15.883 -2.197 1 40.81 39 ASN B C 1
ATOM 1722 O O . ASN B 1 39 ? 18.125 15.352 -2.801 1 40.81 39 ASN B O 1
ATOM 1726 N N . ALA B 1 40 ? 17.422 16.078 -0.88 1 39.41 40 ALA B N 1
ATOM 1727 C CA . ALA B 1 40 ? 18.406 15.203 -0.257 1 39.41 40 ALA B CA 1
ATOM 1728 C C . ALA B 1 40 ? 17.922 13.758 -0.251 1 39.41 40 ALA B C 1
ATOM 1730 O O . ALA B 1 40 ? 16.734 13.492 -0.042 1 39.41 40 ALA B O 1
ATOM 1731 N N . ASP B 1 41 ? 18.516 12.781 -0.914 1 40.44 41 ASP B N 1
ATOM 1732 C CA . ASP B 1 41 ? 18.438 11.352 -1.212 1 40.44 41 ASP B CA 1
ATOM 1733 C C . ASP B 1 41 ? 18.031 10.562 0.027 1 40.44 41 ASP B C 1
ATOM 1735 O O . ASP B 1 41 ? 17.844 9.344 -0.045 1 40.44 41 ASP B O 1
ATOM 1739 N N . ASP B 1 42 ? 18.547 10.945 1.258 1 42.94 42 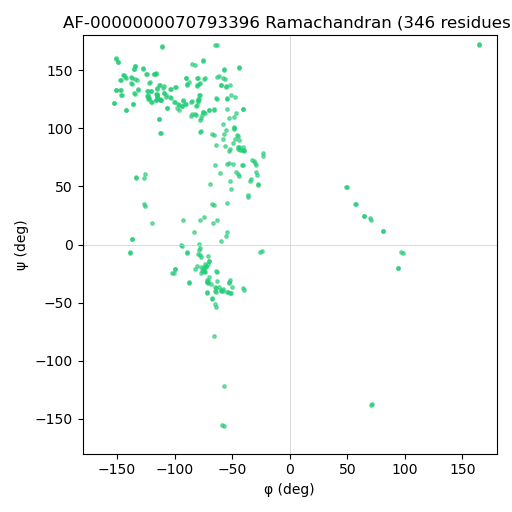ASP B N 1
ATOM 1740 C CA . ASP B 1 42 ? 18.484 10.016 2.383 1 42.94 42 ASP B CA 1
ATOM 1741 C C . ASP B 1 42 ? 17.047 9.781 2.826 1 42.94 42 ASP B C 1
ATOM 1743 O O . ASP B 1 42 ? 16.531 10.484 3.701 1 42.94 42 ASP B O 1
ATOM 1747 N N . SER B 1 43 ? 16.031 9.734 2.076 1 42.78 43 SER B N 1
ATOM 1748 C CA . SER B 1 43 ? 14.703 9.289 2.48 1 42.78 43 SER B CA 1
ATOM 1749 C C . SER B 1 43 ? 14.789 8.133 3.473 1 42.78 43 SER B C 1
ATOM 1751 O O . SER B 1 43 ? 15 6.98 3.08 1 42.78 43 SER B O 1
ATOM 1753 N N . THR B 1 44 ? 15.586 8.109 4.391 1 48.94 44 THR B N 1
ATOM 1754 C CA . THR B 1 44 ? 15.289 7.164 5.457 1 48.94 44 THR B CA 1
ATOM 1755 C C . THR B 1 44 ? 13.805 6.82 5.48 1 48.94 44 THR B C 1
ATOM 1757 O O . THR B 1 44 ? 12.969 7.688 5.727 1 48.94 44 THR B O 1
ATOM 1760 N N . TYR B 1 45 ? 13.312 6.023 4.621 1 55.25 45 TYR B N 1
ATOM 1761 C CA . TYR B 1 45 ? 11.977 5.684 4.133 1 55.25 45 TYR B CA 1
ATOM 1762 C C . TYR B 1 45 ? 11.047 5.348 5.289 1 55.25 45 TYR B C 1
ATOM 1764 O O . TYR B 1 45 ? 11.156 4.277 5.895 1 55.25 45 TYR B O 1
ATOM 1772 N N . ALA B 1 46 ? 10.445 6.324 5.977 1 74.12 46 ALA B N 1
ATOM 1773 C CA . ALA B 1 46 ? 9.383 6.121 6.965 1 74.12 46 ALA B CA 1
ATOM 1774 C C . ALA B 1 46 ? 8.391 5.062 6.488 1 74.12 46 ALA B C 1
ATOM 1776 O O . ALA B 1 46 ? 8.109 4.953 5.293 1 74.12 46 ALA B O 1
ATOM 1777 N N . TYR B 1 47 ? 8.438 4.094 7.273 1 89.25 47 TYR B N 1
ATOM 1778 C CA . TYR B 1 47 ? 7.34 3.152 7.094 1 89.25 47 TYR B CA 1
ATOM 1779 C C . TYR B 1 47 ? 6.246 3.389 8.125 1 89.25 47 TYR B C 1
ATOM 1781 O O . TYR B 1 47 ? 6.535 3.58 9.312 1 89.25 47 TYR B O 1
ATOM 1789 N N . PRO B 1 48 ? 5.012 3.381 7.68 1 95.81 48 PRO B N 1
ATOM 1790 C CA . PRO B 1 48 ? 4.523 3.338 6.297 1 95.81 48 PRO B CA 1
ATOM 1791 C C . PRO B 1 48 ? 4.664 4.68 5.578 1 95.81 48 PRO B C 1
ATOM 1793 O O . PRO B 1 48 ? 4.812 5.719 6.227 1 95.81 48 PRO B O 1
ATOM 1796 N N . ALA B 1 49 ? 4.688 4.605 4.289 1 94.5 49 ALA B N 1
ATOM 1797 C CA . ALA B 1 49 ? 4.652 5.848 3.525 1 94.5 49 ALA B CA 1
ATOM 1798 C C . ALA B 1 49 ? 3.424 6.68 3.889 1 94.5 49 ALA B C 1
ATOM 1800 O O . ALA B 1 49 ? 2.34 6.137 4.109 1 94.5 49 ALA B O 1
ATOM 1801 N N . TYR B 1 50 ? 3.58 8 3.936 1 95.5 50 TYR B N 1
ATOM 1802 C CA . TYR B 1 50 ? 2.428 8.836 4.258 1 95.5 50 TYR B CA 1
ATOM 1803 C C . TYR B 1 50 ? 2.525 10.188 3.562 1 95.5 50 TYR B C 1
ATOM 1805 O O . TYR B 1 50 ? 3.619 10.633 3.205 1 95.5 50 TYR B O 1
ATOM 1813 N N . ASP B 1 51 ? 1.411 10.828 3.381 1 93.56 51 ASP B N 1
ATOM 1814 C CA . ASP B 1 51 ? 1.259 12.188 2.871 1 93.56 51 ASP B CA 1
ATOM 1815 C C . ASP B 1 51 ? 0.647 13.102 3.928 1 93.56 51 ASP B C 1
ATOM 1817 O O . ASP B 1 51 ? -0.13 12.656 4.773 1 93.56 51 ASP B O 1
ATOM 1821 N N . ILE B 1 52 ? 1.026 14.289 3.914 1 94.31 52 ILE B N 1
ATOM 1822 C CA . ILE B 1 52 ? 0.37 15.352 4.668 1 94.31 52 ILE B CA 1
ATOM 1823 C C . ILE B 1 52 ? -0.076 16.453 3.715 1 94.31 52 ILE B C 1
ATOM 1825 O O . ILE B 1 52 ? 0.731 16.984 2.947 1 94.31 52 ILE B O 1
ATOM 1829 N N . GLU B 1 53 ? -1.354 16.781 3.801 1 94.19 53 GLU B N 1
ATOM 1830 C CA . GLU B 1 53 ? -1.924 17.812 2.949 1 94.19 53 GLU B CA 1
ATOM 1831 C C . GLU B 1 53 ? -2.596 18.906 3.781 1 94.19 53 GLU B C 1
ATOM 1833 O O . GLU B 1 53 ? -3.158 18.625 4.84 1 94.19 53 GLU B O 1
ATOM 1838 N N . LYS B 1 54 ? -2.488 20.062 3.238 1 93.19 54 LYS B N 1
ATOM 1839 C CA . LYS B 1 54 ? -3.24 21.188 3.77 1 93.19 54 LYS B CA 1
ATOM 1840 C C . LYS B 1 54 ? -4.363 21.609 2.818 1 93.19 54 LYS B C 1
ATOM 1842 O O . LYS B 1 54 ? -4.152 21.703 1.608 1 93.19 54 LYS B O 1
ATOM 1847 N N . HIS B 1 55 ? -5.492 21.734 3.393 1 93.56 55 HIS B N 1
ATOM 1848 C CA . HIS B 1 55 ? -6.66 22.172 2.645 1 93.56 55 HIS B CA 1
ATOM 1849 C C . HIS B 1 55 ? -7.137 23.547 3.133 1 93.56 55 HIS B C 1
ATOM 1851 O O . HIS B 1 55 ? -7.691 23.656 4.227 1 93.56 55 HIS B O 1
ATOM 1857 N N . GLY B 1 56 ? -6.91 24.547 2.324 1 89.94 56 GLY B N 1
ATOM 1858 C CA . GLY B 1 56 ? -7.207 25.875 2.807 1 89.94 56 GLY B CA 1
ATOM 1859 C C . GLY B 1 56 ? -6.238 26.359 3.875 1 89.94 56 GLY B C 1
ATOM 1860 O O . GLY B 1 56 ? -5.027 26.156 3.756 1 89.94 56 GLY B O 1
ATOM 1861 N N . GLU B 1 57 ? -6.832 27 4.922 1 87.25 57 GLU B N 1
ATOM 1862 C CA . GLU B 1 57 ? -5.953 27.656 5.895 1 87.25 57 GLU B CA 1
ATOM 1863 C C . GLU B 1 57 ? -5.824 26.812 7.164 1 87.25 57 GLU B C 1
ATOM 1865 O O . GLU B 1 57 ? -4.805 26.875 7.855 1 87.25 57 GLU B O 1
ATOM 1870 N N . ASP B 1 58 ? -6.84 25.969 7.398 1 91.94 58 ASP B N 1
ATOM 1871 C CA . ASP B 1 58 ? -6.859 25.422 8.75 1 91.94 58 ASP B CA 1
ATOM 1872 C C . ASP B 1 58 ? -7.176 23.938 8.742 1 91.94 58 ASP B C 1
ATOM 1874 O O . ASP B 1 58 ? -7.441 23.344 9.789 1 91.94 58 ASP B O 1
ATOM 1878 N N . SER B 1 59 ? -7.277 23.359 7.551 1 95 59 SER B N 1
ATOM 1879 C CA . SER B 1 59 ? -7.637 21.953 7.457 1 95 59 SER B CA 1
ATOM 1880 C C . SER B 1 59 ? -6.477 21.125 6.91 1 95 59 SER B C 1
ATOM 1882 O O . SER B 1 59 ? -5.797 21.547 5.973 1 95 59 SER B O 1
ATOM 1884 N N . TYR B 1 60 ? -6.254 19.969 7.527 1 95.88 60 TYR B N 1
ATOM 1885 C CA . TYR B 1 60 ? -5.16 19.094 7.137 1 95.88 60 TYR B CA 1
ATOM 1886 C C . TYR B 1 60 ? -5.625 17.641 7.043 1 95.88 60 TYR B C 1
ATOM 1888 O O . TYR B 1 60 ? -6.605 17.25 7.684 1 95.88 60 TYR B O 1
ATOM 1896 N N . THR B 1 61 ? -4.941 16.922 6.227 1 97.38 61 THR B N 1
ATOM 1897 C CA . THR B 1 61 ? -5.156 15.484 6.164 1 97.38 61 THR B CA 1
ATOM 1898 C C . THR B 1 61 ? -3.826 14.734 6.148 1 97.38 61 THR B C 1
ATOM 1900 O O . THR B 1 61 ? -2.912 15.102 5.402 1 97.38 61 THR B O 1
ATOM 1903 N N . ILE B 1 62 ? -3.689 13.766 7 1 97.06 62 ILE B N 1
ATOM 1904 C CA . ILE B 1 62 ? -2.607 12.789 6.934 1 97.06 62 ILE B CA 1
ATOM 1905 C C . ILE B 1 62 ? -3.117 11.5 6.297 1 97.06 62 ILE B C 1
ATOM 1907 O O . ILE B 1 62 ? -4.117 10.93 6.738 1 97.06 62 ILE B O 1
ATOM 1911 N N . THR B 1 63 ? -2.479 11.094 5.223 1 97.94 63 THR B N 1
ATOM 1912 C CA . THR B 1 63 ? -2.812 9.828 4.582 1 97.94 63 THR B CA 1
ATOM 1913 C C . THR B 1 63 ? -1.64 8.852 4.664 1 97.94 63 THR B C 1
ATOM 1915 O O . THR B 1 63 ? -0.502 9.219 4.359 1 97.94 63 THR B O 1
ATOM 1918 N N . MET B 1 64 ? -1.908 7.609 5.129 1 97.75 64 MET B N 1
ATOM 1919 C CA . MET B 1 64 ? -0.878 6.582 5.258 1 97.75 64 MET B CA 1
ATOM 1920 C C . MET B 1 64 ? -1.225 5.355 4.418 1 97.75 64 MET B C 1
ATOM 1922 O O . MET B 1 64 ? -2.369 4.898 4.426 1 97.75 64 MET B O 1
ATOM 1926 N N . ALA B 1 65 ? -0.243 4.898 3.676 1 97.94 65 ALA B N 1
ATOM 1927 C CA . ALA B 1 65 ? -0.426 3.668 2.908 1 97.94 65 ALA B CA 1
ATOM 1928 C C . ALA B 1 65 ? -0.203 2.438 3.781 1 97.94 65 ALA B C 1
ATOM 1930 O O . ALA B 1 65 ? 0.922 2.162 4.203 1 97.94 65 ALA B O 1
ATOM 1931 N N . VAL B 1 66 ? -1.301 1.673 4.031 1 98.25 66 VAL B N 1
ATOM 1932 C CA . VAL B 1 66 ? -1.231 0.505 4.906 1 98.25 66 VAL B CA 1
ATOM 1933 C C . VAL B 1 66 ? -1.944 -0.674 4.25 1 98.25 66 VAL B C 1
ATOM 1935 O O . VAL B 1 66 ? -2.82 -1.294 4.859 1 98.25 66 VAL B O 1
ATOM 1938 N N . PRO B 1 67 ? -1.493 -1.047 3.047 1 98 67 PRO B N 1
ATOM 1939 C CA . PRO B 1 67 ? -2.162 -2.178 2.4 1 98 67 PRO B CA 1
ATOM 1940 C C . PRO B 1 67 ? -2.184 -3.43 3.277 1 98 67 PRO B C 1
ATOM 1942 O O . PRO B 1 67 ? -1.175 -3.77 3.898 1 98 67 PRO B O 1
ATOM 1945 N N . GLY B 1 68 ? -3.35 -4.094 3.318 1 97 68 GLY B N 1
ATOM 1946 C CA . GLY B 1 68 ? -3.518 -5.324 4.074 1 97 68 GLY B CA 1
ATOM 1947 C C . GLY B 1 68 ? -4.062 -5.098 5.473 1 97 68 GLY B C 1
ATOM 1948 O O . GLY B 1 68 ? -4.562 -6.027 6.109 1 97 68 GLY B O 1
ATOM 1949 N N . PHE B 1 69 ? -3.922 -3.887 5.953 1 97.44 69 PHE B N 1
ATOM 1950 C CA . PHE B 1 69 ? -4.418 -3.578 7.289 1 97.44 69 PHE B CA 1
ATOM 1951 C C . PHE B 1 69 ? -5.922 -3.332 7.266 1 97.44 69 PHE B C 1
ATOM 1953 O O . PHE B 1 69 ? -6.445 -2.746 6.316 1 97.44 69 PHE B O 1
ATOM 1960 N N . GLN B 1 70 ? -6.516 -3.764 8.289 1 96.81 70 GLN B N 1
ATOM 1961 C CA . GLN B 1 70 ? -7.91 -3.422 8.555 1 96.81 70 GLN B CA 1
ATOM 1962 C C . GLN B 1 70 ? -8.031 -2.502 9.766 1 96.81 70 GLN B C 1
ATOM 1964 O O . GLN B 1 70 ? -7.051 -2.268 10.469 1 96.81 70 GLN B O 1
ATOM 1969 N N . GLU B 1 71 ? -9.266 -1.997 9.93 1 97.19 71 GLU B N 1
ATOM 1970 C CA . GLU B 1 71 ? -9.516 -1.06 11.016 1 97.19 71 GLU B CA 1
ATOM 1971 C C . GLU B 1 71 ? -9.078 -1.643 12.359 1 97.19 71 GLU B C 1
ATOM 1973 O O . GLU B 1 71 ? -8.484 -0.945 13.18 1 97.19 71 GLU B O 1
ATOM 1978 N N . SER B 1 72 ? -9.328 -2.936 12.609 1 96.62 72 SER B N 1
ATOM 1979 C CA . SER B 1 72 ? -9.047 -3.58 13.883 1 96.62 72 SER B CA 1
ATOM 1980 C C . SER B 1 72 ? -7.543 -3.729 14.109 1 96.62 72 SER B C 1
ATOM 1982 O O . SER B 1 72 ? -7.098 -3.99 15.227 1 96.62 72 SER B O 1
ATOM 1984 N N . ASP B 1 73 ? -6.77 -3.545 13.07 1 97.56 73 ASP B N 1
ATOM 1985 C CA . ASP B 1 73 ? -5.32 -3.709 13.156 1 97.56 73 ASP B CA 1
ATOM 1986 C C . ASP B 1 73 ? -4.645 -2.398 13.555 1 97.56 73 ASP B C 1
ATOM 1988 O O . ASP B 1 73 ? -3.436 -2.367 13.797 1 97.56 73 ASP B O 1
ATOM 1992 N N . LEU B 1 74 ? -5.41 -1.337 13.617 1 98.44 74 LEU B N 1
ATOM 1993 C CA . LEU B 1 74 ? -4.844 0.003 13.742 1 98.44 74 LEU B CA 1
ATOM 1994 C C . LEU B 1 74 ? -5.285 0.661 15.047 1 98.44 74 LEU B C 1
ATOM 1996 O O . LEU B 1 74 ? -6.387 0.403 15.531 1 98.44 74 LEU B O 1
ATOM 2000 N N . ASN B 1 75 ? -4.391 1.456 15.57 1 98.44 75 ASN B N 1
ATOM 2001 C CA . ASN B 1 75 ? -4.668 2.287 16.734 1 98.44 75 ASN B CA 1
ATOM 2002 C C . ASN B 1 75 ? -4.207 3.727 16.516 1 98.44 75 ASN B C 1
ATOM 2004 O O . ASN B 1 75 ? -3.111 3.961 16 1 98.44 75 ASN B O 1
ATOM 2008 N N . ILE B 1 76 ? -5.051 4.656 16.859 1 98.62 76 ILE B N 1
ATOM 2009 C CA . ILE B 1 76 ? -4.75 6.082 16.75 1 98.62 76 ILE B CA 1
ATOM 2010 C C . ILE B 1 76 ? -4.93 6.75 18.109 1 98.62 76 ILE B C 1
ATOM 2012 O O . ILE B 1 76 ? -5.996 6.652 18.719 1 98.62 76 ILE B O 1
ATOM 2016 N N . MET B 1 77 ? -3.889 7.465 18.5 1 98.31 77 MET B N 1
ATOM 2017 C CA . MET B 1 77 ? -3.93 8.102 19.812 1 98.31 77 MET B CA 1
ATOM 2018 C C . MET B 1 77 ? -3.387 9.523 19.75 1 98.31 77 MET B C 1
ATOM 2020 O O . MET B 1 77 ? -2.395 9.781 19.062 1 98.31 77 MET B O 1
ATOM 2024 N N . VAL B 1 78 ? -4.113 10.344 20.453 1 97.5 78 VAL B N 1
ATOM 2025 C CA . VAL B 1 78 ? -3.617 11.711 20.625 1 97.5 78 VAL B CA 1
ATOM 2026 C C . VAL B 1 78 ? -3.324 11.977 22.094 1 97.5 78 VAL B C 1
ATOM 2028 O O . VAL B 1 78 ? -4.188 11.773 22.953 1 97.5 78 VAL B O 1
ATOM 2031 N N . GLN B 1 79 ? -2.107 12.375 22.312 1 96 79 GLN B N 1
ATOM 2032 C CA . GLN B 1 79 ? -1.699 12.734 23.672 1 96 79 GLN B CA 1
ATOM 2033 C C . GLN B 1 79 ? -0.593 13.789 23.656 1 96 79 GLN B C 1
ATOM 2035 O O . GLN B 1 79 ? 0.382 13.656 22.906 1 96 79 GLN B O 1
ATOM 2040 N N . ASN B 1 80 ? -0.764 14.797 24.469 1 93.56 80 ASN B N 1
ATOM 2041 C CA . ASN B 1 80 ? 0.251 15.836 24.625 1 93.56 80 ASN B CA 1
ATOM 2042 C C . ASN B 1 80 ? 0.723 16.359 23.266 1 93.56 80 ASN B C 1
ATOM 2044 O O . ASN B 1 80 ? 1.925 16.406 23 1 93.56 80 ASN B O 1
ATOM 2048 N N . ASP B 1 81 ? -0.141 16.719 22.359 1 92.75 81 ASP B N 1
ATOM 2049 C CA . ASP B 1 81 ? 0.085 17.328 21.062 1 92.75 81 ASP B CA 1
ATOM 2050 C C . ASP B 1 81 ? 0.855 16.391 20.141 1 92.75 81 ASP B C 1
ATOM 2052 O O . ASP B 1 8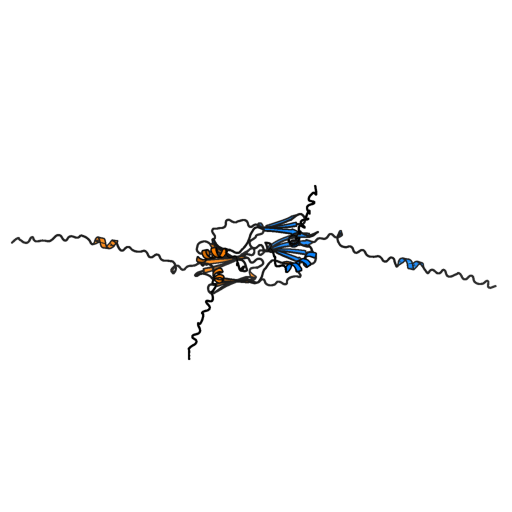1 ? 1.658 16.828 19.312 1 92.75 81 ASP B O 1
ATOM 2056 N N . GLN B 1 82 ? 0.677 15.117 20.5 1 95.81 82 GLN B N 1
ATOM 2057 C CA . GLN B 1 82 ? 1.27 14.109 19.625 1 95.81 82 GLN B CA 1
ATOM 2058 C C . GLN B 1 82 ? 0.212 13.133 19.125 1 95.81 82 GLN B C 1
ATOM 2060 O O . GLN B 1 82 ? -0.583 12.609 19.891 1 95.81 82 GLN B O 1
ATOM 2065 N N . LEU B 1 83 ? 0.164 13.023 17.859 1 97.5 83 LEU B N 1
ATOM 2066 C CA . LEU B 1 83 ? -0.656 11.992 17.234 1 97.5 83 LEU B CA 1
ATOM 2067 C C . LEU B 1 83 ? 0.167 10.742 16.953 1 97.5 83 LEU B C 1
ATOM 2069 O O . LEU B 1 83 ? 1.166 10.797 16.234 1 97.5 83 LEU B O 1
ATOM 2073 N N . THR B 1 84 ? -0.207 9.656 17.531 1 97.69 84 THR B N 1
ATOM 2074 C CA . THR B 1 84 ? 0.489 8.391 17.312 1 97.69 84 THR B CA 1
ATOM 2075 C C . THR B 1 84 ? -0.409 7.406 16.562 1 97.69 84 THR B C 1
ATOM 2077 O O . THR B 1 84 ? -1.546 7.164 16.984 1 97.69 84 THR B O 1
ATOM 2080 N N . VAL B 1 85 ? 0.071 6.895 15.445 1 98.25 85 VAL B N 1
ATOM 2081 C CA . VAL B 1 85 ? -0.611 5.844 14.688 1 98.25 85 VAL B CA 1
ATOM 2082 C C . VAL B 1 85 ? 0.194 4.551 14.766 1 98.25 85 VAL B C 1
ATOM 2084 O O . VAL B 1 85 ? 1.39 4.535 14.469 1 98.25 85 VAL B O 1
ATOM 2087 N N . SER B 1 86 ? -0.445 3.537 15.211 1 98.31 86 SER B N 1
ATOM 2088 C CA . SER B 1 86 ? 0.216 2.238 15.273 1 98.31 86 SER B CA 1
ATOM 2089 C C . SER B 1 86 ? -0.606 1.163 14.57 1 98.31 86 SER B C 1
ATOM 2091 O O . SER B 1 86 ? -1.83 1.274 14.477 1 98.31 86 SER B O 1
ATOM 2093 N N . GLY B 1 87 ? 0.098 0.139 14.055 1 98 87 GLY B N 1
ATOM 2094 C CA . GLY B 1 87 ? -0.55 -0.965 13.359 1 98 87 GLY B CA 1
ATOM 2095 C C . GLY B 1 87 ? 0.176 -2.285 13.539 1 98 87 GLY B C 1
ATOM 2096 O O . GLY B 1 87 ? 1.408 -2.324 13.57 1 98 87 GLY B O 1
ATOM 2097 N N . ARG B 1 88 ? -0.638 -3.299 13.672 1 97.06 88 ARG B N 1
ATOM 2098 C CA . ARG B 1 88 ? -0.15 -4.676 13.711 1 97.06 88 ARG B CA 1
ATOM 2099 C C . ARG B 1 88 ? -1.214 -5.648 13.211 1 97.06 88 ARG B C 1
ATOM 2101 O O . ARG B 1 88 ? -2.34 -5.652 13.719 1 97.06 88 ARG B O 1
ATOM 2108 N N . ILE B 1 89 ? -0.803 -6.359 12.188 1 94.12 89 ILE B N 1
ATOM 2109 C CA . ILE B 1 89 ? -1.738 -7.371 11.711 1 94.12 89 ILE B CA 1
ATOM 2110 C C . ILE B 1 89 ? -1.664 -8.609 12.602 1 94.12 89 ILE B C 1
ATOM 2112 O O . ILE B 1 89 ? -0.576 -9.117 12.883 1 94.12 89 ILE B O 1
ATOM 2116 N N . GLN B 1 90 ? -2.77 -8.906 13.086 1 81.44 90 GLN B N 1
ATOM 2117 C CA . GLN B 1 90 ? -2.811 -10.078 13.953 1 81.44 90 GLN B CA 1
ATOM 2118 C C . GLN B 1 90 ? -2.609 -11.359 13.148 1 81.44 90 GLN B C 1
ATOM 2120 O O . GLN B 1 90 ? -3.145 -11.5 12.047 1 81.44 90 GLN B O 1
ATOM 2125 N N . GLU B 1 91 ? -1.524 -12.008 13.461 1 68.12 91 GLU B N 1
ATOM 2126 C CA . GLU B 1 91 ? -1.122 -13.242 12.789 1 68.12 91 GLU B CA 1
ATOM 2127 C C . GLU B 1 91 ? -2.301 -14.195 12.641 1 68.12 91 GLU B C 1
ATOM 2129 O O . GLU B 1 91 ? -3.047 -14.422 13.602 1 68.12 91 GLU B O 1
ATOM 2134 N N . LYS B 1 92 ? -2.947 -14.164 11.578 1 60.28 92 LYS B N 1
ATOM 2135 C CA . LYS B 1 92 ? -3.85 -15.305 11.469 1 60.28 92 LYS B CA 1
ATOM 2136 C C . LYS B 1 92 ? -3.078 -16.594 11.164 1 60.28 92 LYS B C 1
ATOM 2138 O O . LYS B 1 92 ? -1.959 -16.531 10.656 1 60.28 92 LYS B O 1
ATOM 2143 N N . GLU B 1 93 ? -3.514 -17.672 11.719 1 52.62 93 GLU B N 1
ATOM 2144 C CA . GLU B 1 93 ? -3.023 -19.031 11.523 1 52.62 93 GLU B CA 1
ATOM 2145 C C . GLU B 1 93 ? -2.715 -19.297 10.055 1 52.62 93 GLU B C 1
ATOM 2147 O O . GLU B 1 93 ? -3.564 -19.094 9.188 1 52.62 93 GLU B O 1
ATOM 2152 N N . THR B 1 94 ? -1.557 -18.859 9.625 1 54.75 94 THR B N 1
ATOM 2153 C CA . THR B 1 94 ? -1.168 -19.031 8.227 1 54.75 94 THR B CA 1
ATOM 2154 C C . THR B 1 94 ? -1.411 -20.469 7.785 1 54.75 94 THR B C 1
ATOM 2156 O O . THR B 1 94 ? -1.021 -21.422 8.477 1 54.75 94 THR B O 1
ATOM 2159 N N . LYS B 1 95 ? -2.48 -20.609 7.125 1 59.38 95 LYS B N 1
ATOM 2160 C CA . LYS B 1 95 ? -2.598 -21.891 6.441 1 59.38 95 LYS B CA 1
ATOM 2161 C C . LYS B 1 95 ? -1.29 -22.266 5.75 1 59.38 95 LYS B C 1
ATOM 2163 O O . LYS B 1 95 ? -0.477 -21.391 5.434 1 59.38 95 LYS B O 1
ATOM 2168 N N . GLU B 1 96 ? -0.99 -23.531 5.543 1 65.62 96 GLU B N 1
ATOM 2169 C CA . GLU B 1 96 ? 0.127 -24.203 4.887 1 65.62 96 GLU B CA 1
ATOM 2170 C C . GLU B 1 96 ? 0.32 -23.688 3.463 1 65.62 96 GLU B C 1
ATOM 2172 O O . GLU B 1 96 ? -0.373 -24.125 2.541 1 65.62 96 GLU B O 1
ATOM 2177 N N . SER B 1 97 ? 0.813 -22.297 3.338 1 79.31 97 SER B N 1
ATOM 2178 C CA . SER B 1 97 ? 1.143 -21.828 1.999 1 79.31 97 SER B CA 1
ATOM 2179 C C . SER B 1 97 ? 2.648 -21.656 1.829 1 79.31 97 SER B C 1
ATOM 2181 O O . SER B 1 97 ? 3.367 -21.438 2.807 1 79.31 97 SER B O 1
ATOM 2183 N N . GLU B 1 98 ? 3.082 -22.125 0.7 1 87.75 98 GLU B N 1
ATOM 2184 C CA . GLU B 1 98 ? 4.473 -21.922 0.311 1 87.75 98 GLU B CA 1
ATOM 2185 C C . GLU B 1 98 ? 4.637 -20.641 -0.506 1 87.75 98 GLU B C 1
ATOM 2187 O O . GLU B 1 98 ? 3.998 -20.484 -1.549 1 87.75 98 GLU B O 1
ATOM 2192 N N . TYR B 1 99 ? 5.453 -19.781 0.002 1 87.81 99 TYR B N 1
ATOM 2193 C CA . TYR B 1 99 ? 5.715 -18.578 -0.773 1 87.81 99 TYR B CA 1
ATOM 2194 C C . TYR B 1 99 ? 6.754 -18.828 -1.857 1 87.81 99 TYR B C 1
ATOM 2196 O O . TYR B 1 99 ? 7.875 -19.25 -1.563 1 87.81 99 TYR B O 1
ATOM 2204 N N . LEU B 1 100 ? 6.266 -18.609 -3 1 88.19 100 LEU B N 1
ATOM 2205 C CA . LEU B 1 100 ? 7.184 -18.719 -4.129 1 88.19 100 LEU B CA 1
ATOM 2206 C C . LEU B 1 100 ? 7.902 -17.391 -4.379 1 88.19 100 LEU B C 1
ATOM 2208 O O . LEU B 1 100 ? 9.039 -17.375 -4.863 1 88.19 100 LEU B O 1
ATOM 2212 N N . HIS B 1 101 ? 7.32 -16.281 -4.156 1 89.56 101 HIS B N 1
ATOM 2213 C CA . HIS B 1 101 ? 7.844 -14.914 -4.223 1 89.56 101 HIS B CA 1
ATOM 2214 C C . HIS B 1 101 ? 7.184 -14.023 -3.18 1 89.56 101 HIS B C 1
ATOM 2216 O O . HIS B 1 101 ? 5.961 -14.055 -3.01 1 89.56 101 HIS B O 1
ATOM 2222 N N . ARG B 1 102 ? 8.047 -13.219 -2.43 1 90.62 102 ARG B N 1
ATOM 2223 C CA . ARG B 1 102 ? 7.52 -12.336 -1.391 1 90.62 102 ARG B CA 1
ATOM 2224 C C . ARG B 1 102 ? 8.172 -10.961 -1.448 1 90.62 102 ARG B C 1
ATOM 2226 O O . ARG B 1 102 ? 9.398 -10.852 -1.376 1 90.62 102 ARG B O 1
ATOM 2233 N N . SER B 1 103 ? 7.301 -9.961 -1.632 1 92 103 SER B N 1
ATOM 2234 C CA . SER B 1 103 ? 7.848 -8.609 -1.629 1 92 103 SER B CA 1
ATOM 2235 C C . SER B 1 103 ? 6.945 -7.648 -0.868 1 92 103 SER B C 1
ATOM 2237 O O . SER B 1 103 ? 7.312 -6.492 -0.64 1 92 103 SER B O 1
ATOM 2239 N N . ILE B 1 104 ? 5.762 -8.086 -0.454 1 93.31 104 ILE B N 1
ATOM 2240 C CA . ILE B 1 104 ? 4.867 -7.227 0.309 1 93.31 104 ILE B CA 1
ATOM 2241 C C . ILE B 1 104 ? 5.32 -7.168 1.766 1 93.31 104 ILE B C 1
ATOM 2243 O O . ILE B 1 104 ? 5.504 -8.211 2.404 1 93.31 104 ILE B O 1
ATOM 2247 N N . VAL B 1 105 ? 5.496 -5.957 2.156 1 88.06 105 VAL B N 1
ATOM 2248 C CA . VAL B 1 105 ? 5.922 -5.742 3.535 1 88.06 105 VAL B CA 1
ATOM 2249 C C . VAL B 1 105 ? 4.758 -5.191 4.355 1 88.06 105 VAL B C 1
ATOM 2251 O O . VAL B 1 105 ? 4.199 -4.141 4.023 1 88.06 105 VAL B O 1
ATOM 2254 N N . THR B 1 106 ? 4.289 -5.949 5.398 1 91.5 106 THR B N 1
ATOM 2255 C CA . THR B 1 106 ? 3.26 -5.508 6.332 1 91.5 106 THR B CA 1
ATOM 2256 C C . THR B 1 106 ? 3.746 -5.637 7.773 1 91.5 106 THR B C 1
ATOM 2258 O O . THR B 1 106 ? 3.066 -6.234 8.609 1 91.5 106 THR B O 1
ATOM 2261 N N . ARG B 1 107 ? 4.691 -5.02 8.086 1 93.12 107 ARG B N 1
ATOM 2262 C CA . ARG B 1 107 ? 5.293 -5.098 9.414 1 93.12 107 ARG B CA 1
ATOM 2263 C C . ARG B 1 107 ? 4.594 -4.156 10.391 1 93.12 107 ARG B C 1
ATOM 2265 O O . ARG B 1 107 ? 3.936 -3.201 9.969 1 93.12 107 ARG B O 1
ATOM 2272 N N . ALA B 1 108 ? 4.727 -4.562 11.648 1 96.31 108 ALA B N 1
ATOM 2273 C CA . ALA B 1 108 ? 4.223 -3.637 12.664 1 96.31 108 ALA B CA 1
ATOM 2274 C C . ALA B 1 108 ? 4.902 -2.275 12.547 1 96.31 108 ALA B C 1
ATOM 2276 O O . ALA B 1 108 ? 6.07 -2.188 12.156 1 96.31 108 ALA B O 1
ATOM 2277 N N . PHE B 1 109 ? 4.18 -1.218 12.938 1 95.69 109 PHE B N 1
ATOM 2278 C CA . PHE B 1 109 ? 4.766 0.115 12.852 1 95.69 109 PHE B CA 1
ATOM 2279 C C . PHE B 1 109 ? 4.188 1.029 13.922 1 95.69 109 PHE B C 1
ATOM 2281 O O . PHE B 1 109 ? 3.156 0.718 14.523 1 95.69 109 PHE B O 1
ATOM 2288 N N . GLU B 1 110 ? 4.879 2.07 14.203 1 96.81 110 GLU B N 1
ATOM 2289 C CA . GLU B 1 110 ? 4.434 3.203 15.008 1 96.81 110 GLU B CA 1
ATOM 2290 C C . GLU B 1 110 ? 4.965 4.52 14.453 1 96.81 110 GLU B C 1
ATOM 2292 O O . GLU B 1 110 ? 6.18 4.719 14.367 1 96.81 110 GLU B O 1
ATOM 2297 N N . GLN B 1 111 ? 4.043 5.328 14.031 1 94.88 111 GLN B N 1
ATOM 2298 C CA . GLN B 1 111 ? 4.387 6.652 13.523 1 94.88 111 GLN B CA 1
ATOM 2299 C C . GLN B 1 111 ? 3.814 7.75 14.406 1 94.88 111 GLN B C 1
ATOM 2301 O O . GLN B 1 111 ? 2.635 7.715 14.766 1 94.88 111 GLN B O 1
ATOM 2306 N N . THR B 1 112 ? 4.629 8.711 14.703 1 95.25 112 THR B N 1
ATOM 2307 C CA . THR B 1 112 ? 4.191 9.82 15.539 1 95.25 112 THR B CA 1
ATOM 2308 C C . THR B 1 112 ? 4.355 11.148 14.812 1 95.25 112 THR B C 1
ATOM 2310 O O . THR B 1 112 ? 5.371 11.383 14.148 1 95.25 112 THR B O 1
ATOM 2313 N N . PHE B 1 113 ? 3.402 11.992 14.969 1 94.19 113 PHE B N 1
ATOM 2314 C CA . PHE B 1 113 ? 3.396 13.344 14.43 1 94.19 113 PHE B CA 1
ATOM 2315 C C . PHE B 1 113 ? 3.195 14.367 15.539 1 94.19 113 PHE B C 1
ATOM 2317 O O . PHE B 1 113 ? 2.285 14.234 16.359 1 94.19 113 PHE B O 1
ATOM 2324 N N . ARG B 1 114 ? 3.941 15.297 15.539 1 94.31 114 ARG B N 1
ATOM 2325 C CA . ARG B 1 114 ? 3.682 16.422 16.422 1 94.31 114 ARG B CA 1
ATOM 2326 C C . ARG B 1 114 ? 2.633 17.359 15.836 1 94.31 114 ARG B C 1
ATOM 2328 O O . ARG B 1 114 ? 2.695 17.703 14.648 1 94.31 114 ARG B O 1
ATOM 2335 N N . LEU B 1 115 ? 1.772 17.75 16.703 1 95.06 115 LEU B N 1
ATOM 2336 C CA . LEU B 1 115 ? 0.701 18.641 16.281 1 95.06 115 LEU B CA 1
ATOM 2337 C C . LEU B 1 115 ? 0.977 20.078 16.719 1 95.06 115 LEU B C 1
ATOM 2339 O O . LEU B 1 115 ? 1.418 20.312 17.859 1 95.06 115 LEU B O 1
ATOM 2343 N N . ALA B 1 116 ? 0.778 21 15.781 1 91.31 116 ALA B N 1
ATOM 2344 C CA . ALA B 1 116 ? 0.881 22.406 16.141 1 91.31 116 ALA B CA 1
ATOM 2345 C C . ALA B 1 116 ? -0.189 22.797 17.156 1 91.31 116 ALA B C 1
ATOM 2347 O O . ALA B 1 116 ? -1.148 22.047 17.375 1 91.31 116 ALA B O 1
ATOM 2348 N N . ASP B 1 117 ? -0.018 23.984 17.625 1 90.19 117 ASP B N 1
ATOM 2349 C CA . ASP B 1 117 ? -0.999 24.516 18.578 1 90.19 117 ASP B CA 1
ATOM 2350 C C . ASP B 1 117 ? -2.391 24.562 17.938 1 90.19 117 ASP B C 1
ATOM 2352 O O . ASP B 1 117 ? -2.541 24.938 16.781 1 90.19 117 ASP B O 1
ATOM 2356 N N . HIS B 1 118 ? -3.406 24.156 18.734 1 92.69 118 HIS B N 1
ATOM 2357 C CA . HIS B 1 118 ? -4.82 24.281 18.406 1 92.69 118 HIS B CA 1
ATOM 2358 C C . HIS B 1 118 ? -5.219 23.344 17.266 1 92.69 118 HIS B C 1
ATOM 2360 O O . HIS B 1 118 ? -6.18 23.625 16.547 1 92.69 118 HIS B O 1
ATOM 2366 N N . MET B 1 119 ? -4.414 22.328 17.125 1 94.81 119 MET B N 1
ATOM 2367 C CA . MET B 1 119 ? -4.777 21.281 16.156 1 94.81 119 MET B CA 1
ATOM 2368 C C . MET B 1 119 ? -5.629 20.203 16.828 1 94.81 119 MET B C 1
ATOM 2370 O O . MET B 1 119 ? -5.328 19.766 17.938 1 94.81 119 MET B O 1
ATOM 2374 N N . GLN B 1 120 ? -6.645 19.797 16.125 1 95.75 120 GLN B N 1
ATOM 2375 C CA . GLN B 1 120 ? -7.508 18.719 16.609 1 95.75 120 GLN B CA 1
ATOM 2376 C C . GLN B 1 120 ? -7.773 17.688 15.531 1 95.75 120 GLN B C 1
ATOM 2378 O O . GLN B 1 120 ? -7.965 18.031 14.367 1 95.75 120 GLN B O 1
ATOM 2383 N N . VAL B 1 121 ? -7.801 16.406 15.992 1 97.75 121 VAL B N 1
ATOM 2384 C CA . VAL B 1 121 ? -8.188 15.328 15.078 1 97.75 121 VAL B CA 1
ATOM 2385 C C . VAL B 1 121 ? -9.703 15.312 14.922 1 97.75 121 VAL B C 1
ATOM 2387 O O . VAL B 1 121 ? -10.445 15.336 15.906 1 97.75 121 VAL B O 1
ATOM 2390 N N . THR B 1 122 ? -10.141 15.32 13.664 1 97.94 122 THR B N 1
ATOM 2391 C CA . THR B 1 122 ? -11.578 15.367 13.414 1 97.94 122 THR B CA 1
ATOM 2392 C C . THR B 1 122 ? -12.117 13.969 13.102 1 97.94 122 THR B C 1
ATOM 2394 O O . THR B 1 122 ? -13.328 13.734 13.164 1 97.94 122 THR B O 1
ATOM 2397 N N . GLY B 1 123 ? -11.352 13.07 12.711 1 97.81 123 GLY B N 1
ATOM 2398 C CA . GLY B 1 123 ? -11.766 11.711 12.375 1 97.81 123 GLY B CA 1
ATOM 2399 C C . GLY B 1 123 ? -10.727 10.953 11.578 1 97.81 123 GLY B C 1
ATOM 2400 O O . GLY B 1 123 ? -9.688 11.5 11.211 1 97.81 123 GLY B O 1
ATOM 2401 N N . ALA B 1 124 ? -11.023 9.648 11.398 1 98.69 124 ALA B N 1
ATOM 2402 C CA . ALA B 1 124 ? -10.156 8.797 10.594 1 98.69 124 ALA B CA 1
ATOM 2403 C C . ALA B 1 124 ? -10.977 7.758 9.828 1 98.69 124 ALA B C 1
ATOM 2405 O O . ALA B 1 124 ? -12.016 7.305 10.305 1 98.69 124 ALA B O 1
ATOM 2406 N N . GLU B 1 125 ? -10.477 7.465 8.648 1 98.44 125 GLU B N 1
ATOM 2407 C CA . GLU B 1 125 ? -11.117 6.449 7.82 1 98.44 125 GLU B CA 1
ATOM 2408 C C . GLU B 1 125 ? -10.078 5.625 7.059 1 98.44 125 GLU B C 1
ATOM 2410 O O . GLU B 1 125 ? -9.047 6.156 6.641 1 98.44 125 GLU B O 1
ATOM 2415 N N . ILE B 1 126 ? -10.336 4.32 6.887 1 98.25 126 ILE B N 1
ATOM 2416 C CA . ILE B 1 126 ? -9.477 3.477 6.059 1 98.25 126 ILE B CA 1
ATOM 2417 C C . ILE B 1 126 ? -10.258 2.984 4.844 1 98.25 126 ILE B C 1
ATOM 2419 O O . ILE B 1 126 ? -11.383 2.504 4.973 1 98.25 126 ILE B O 1
ATOM 2423 N N . LYS B 1 127 ? -9.695 3.234 3.691 1 97.69 127 LYS B N 1
ATOM 2424 C CA . LYS B 1 127 ? -10.289 2.811 2.426 1 97.69 127 LYS B CA 1
ATOM 2425 C C . LYS B 1 127 ? -9.211 2.441 1.413 1 97.69 127 LYS B C 1
ATOM 2427 O O . LYS B 1 127 ? -8.227 3.168 1.252 1 97.69 127 LYS B O 1
ATOM 2432 N N . ASN B 1 128 ? -9.328 1.259 0.814 1 97.31 128 ASN B N 1
ATOM 2433 C CA . ASN B 1 128 ? -8.438 0.831 -0.258 1 97.31 128 ASN B CA 1
ATOM 2434 C C . ASN B 1 128 ? -6.98 0.851 0.186 1 97.31 128 ASN B C 1
ATOM 2436 O O . ASN B 1 128 ? -6.105 1.297 -0.56 1 97.31 128 ASN B O 1
ATOM 2440 N N . GLY B 1 129 ? -6.832 0.52 1.429 1 98.12 129 GLY B N 1
ATOM 2441 C CA . GLY B 1 129 ? -5.48 0.388 1.946 1 98.12 129 GLY B CA 1
ATOM 2442 C C . GLY B 1 129 ? -4.848 1.719 2.309 1 98.12 129 GLY B C 1
ATOM 2443 O O . GLY B 1 129 ? -3.635 1.798 2.52 1 98.12 129 GLY B O 1
ATOM 2444 N N . LEU B 1 130 ? -5.672 2.777 2.336 1 98.62 130 LEU B N 1
ATOM 2445 C CA . LEU B 1 130 ? -5.23 4.094 2.777 1 98.62 130 LEU B CA 1
ATOM 2446 C C . LEU B 1 130 ? -5.945 4.508 4.059 1 98.62 130 LEU B C 1
ATOM 2448 O O . LEU B 1 130 ? -7.176 4.5 4.117 1 98.62 130 LEU B O 1
ATOM 2452 N N . LEU B 1 131 ? -5.148 4.84 5.051 1 98.75 131 LEU B N 1
ATOM 2453 C CA . LEU B 1 131 ? -5.688 5.461 6.254 1 98.75 131 LEU B CA 1
ATOM 2454 C C . LEU B 1 131 ? -5.641 6.984 6.148 1 98.75 131 LEU B C 1
ATOM 2456 O O . LEU B 1 131 ? -4.57 7.562 5.941 1 98.75 131 LEU B O 1
ATOM 2460 N N . SER B 1 132 ? -6.785 7.625 6.305 1 98.69 132 SER B N 1
ATOM 2461 C CA . SER B 1 132 ? -6.867 9.086 6.27 1 98.69 132 SER B CA 1
ATOM 2462 C C . SER B 1 132 ? -7.293 9.648 7.621 1 98.69 132 SER B C 1
ATOM 2464 O O . SER B 1 132 ? -8.305 9.219 8.188 1 98.69 132 SER B O 1
ATOM 2466 N N . ILE B 1 133 ? -6.539 10.578 8.094 1 98.69 133 ILE B N 1
ATOM 2467 C CA . ILE B 1 133 ? -6.836 11.242 9.352 1 98.69 133 ILE B CA 1
ATOM 2468 C C . ILE B 1 133 ? -7.031 12.734 9.117 1 98.69 133 ILE B C 1
ATOM 2470 O O . ILE B 1 133 ? -6.133 13.414 8.602 1 98.69 133 ILE B O 1
ATOM 2474 N N . GLY B 1 134 ? -8.164 13.25 9.492 1 98.31 134 GLY B N 1
ATOM 2475 C CA . GLY B 1 134 ? -8.453 14.672 9.367 1 98.31 134 GLY B CA 1
ATOM 2476 C C . GLY B 1 134 ? -8.047 15.477 10.586 1 98.31 134 GLY B C 1
ATOM 2477 O O . GLY B 1 134 ? -8.203 15.008 11.719 1 98.31 134 GLY B O 1
ATOM 2478 N N . LEU B 1 135 ? -7.559 16.688 10.305 1 98 135 LEU B N 1
ATOM 2479 C CA . LEU B 1 135 ? -7.184 17.625 11.359 1 98 135 LEU B CA 1
ATOM 2480 C C . LEU B 1 135 ? -7.695 19.031 11.047 1 98 135 LEU B C 1
ATOM 2482 O O . LEU B 1 135 ? -7.785 19.406 9.883 1 98 135 LEU B O 1
ATOM 2486 N N . ILE B 1 136 ? -7.93 19.734 12.094 1 97.31 136 ILE B N 1
ATOM 2487 C CA . ILE B 1 136 ? -8.312 21.125 11.953 1 97.31 136 ILE B CA 1
ATOM 2488 C C . ILE B 1 136 ? -7.582 21.969 13 1 97.31 136 ILE B C 1
ATOM 2490 O O . ILE B 1 136 ? -7.328 21.516 14.109 1 97.31 136 ILE B O 1
ATOM 2494 N N . ARG B 1 137 ? -7.246 23.125 12.586 1 93.81 137 ARG B N 1
ATOM 2495 C CA . ARG B 1 137 ? -6.672 24.078 13.523 1 93.81 137 ARG B CA 1
ATOM 2496 C C . ARG B 1 137 ? -7.738 25.047 14.047 1 93.81 137 ARG B C 1
ATOM 2498 O O . ARG B 1 137 ? -8.375 25.75 13.266 1 93.81 137 ARG B O 1
ATOM 2505 N N . GLU B 1 138 ? -7.906 25.047 15.312 1 92.44 138 GLU B N 1
ATOM 2506 C CA . GLU B 1 138 ? -8.891 25.922 15.922 1 92.44 138 GLU B CA 1
ATOM 2507 C C . GLU B 1 138 ? -8.219 27 16.766 1 92.44 138 GLU B C 1
ATOM 2509 O O . GLU B 1 138 ? -7.992 26.812 17.953 1 92.44 138 GLU B O 1
ATOM 2514 N N . ILE B 1 139 ? -8.047 28.094 16.172 1 86 139 ILE B N 1
ATOM 2515 C CA . ILE B 1 139 ? -7.414 29.203 16.891 1 86 139 ILE B CA 1
ATOM 2516 C C . ILE B 1 139 ? -8.469 29.969 17.688 1 86 139 ILE B C 1
ATOM 2518 O O . ILE B 1 139 ? -9.469 30.422 17.125 1 86 139 ILE B O 1
ATOM 2522 N N . PRO B 1 140 ? -8.242 30.047 18.906 1 87.25 140 PRO B N 1
ATOM 2523 C CA . PRO B 1 140 ? -9.195 30.812 19.703 1 87.25 140 PRO B CA 1
ATOM 2524 C C . PRO B 1 140 ? -9.266 32.281 19.281 1 87.25 140 PRO B C 1
ATOM 2526 O O . PRO B 1 140 ? -8.289 32.844 18.766 1 87.25 140 PRO B O 1
ATOM 2529 N N . GLU B 1 141 ? -10.5 32.812 19.375 1 80.75 141 GLU B N 1
ATOM 2530 C CA . GLU B 1 141 ? -10.766 34.188 18.969 1 80.75 141 GLU B CA 1
ATOM 2531 C C . GLU B 1 141 ? -9.789 35.156 19.641 1 80.75 141 GLU B C 1
ATOM 2533 O O . GLU B 1 141 ? -9.336 36.125 19.016 1 80.75 141 GLU B O 1
ATOM 2538 N N . GLU B 1 142 ? -9.562 34.875 20.922 1 80.25 142 GLU B N 1
ATOM 2539 C CA . GLU B 1 142 ? -8.688 35.75 21.688 1 80.25 142 GLU B CA 1
ATOM 2540 C C . GLU B 1 142 ? -7.27 35.75 21.141 1 80.25 142 GLU B C 1
ATOM 2542 O O . GLU B 1 142 ? -6.512 36.688 21.328 1 80.25 142 GLU B O 1
ATOM 2547 N N . ALA B 1 143 ? -6.973 34.719 20.484 1 74.31 143 ALA B N 1
ATOM 2548 C CA . ALA B 1 143 ? -5.598 34.562 20.016 1 74.31 143 ALA B CA 1
ATOM 2549 C C . ALA B 1 143 ? -5.445 35.094 18.578 1 74.31 143 ALA B C 1
ATOM 2551 O O . ALA B 1 143 ? -4.332 35.156 18.062 1 74.31 143 ALA B O 1
ATOM 2552 N N . LYS B 1 144 ? -6.582 35.562 18.094 1 73.5 144 LYS B N 1
ATOM 2553 C CA . LYS B 1 144 ? -6.496 36.125 16.75 1 73.5 144 LYS B CA 1
ATOM 2554 C C . LYS B 1 144 ? -5.918 37.531 16.781 1 73.5 144 LYS B C 1
ATOM 2556 O O . LYS B 1 144 ? -6.168 38.281 17.734 1 73.5 144 LYS B O 1
ATOM 2561 N N . PRO B 1 145 ? -4.992 37.844 15.773 1 75.12 145 PRO B N 1
ATOM 2562 C CA . PRO B 1 145 ? -4.434 39.188 15.758 1 75.12 145 PRO B CA 1
ATOM 2563 C C . PRO B 1 145 ? -5.512 40.281 15.734 1 75.12 145 PRO B C 1
ATOM 2565 O O . PRO B 1 145 ? -6.5 40.156 15.008 1 75.12 145 PRO B O 1
ATOM 2568 N N . ARG B 1 146 ? -5.438 41.219 16.703 1 76.19 146 ARG B N 1
ATOM 2569 C CA . ARG B 1 146 ? -6.383 42.344 16.75 1 76.19 146 ARG B CA 1
ATOM 2570 C C . ARG B 1 146 ? -5.793 43.594 16.125 1 76.19 146 ARG B C 1
ATOM 2572 O O . ARG B 1 146 ? -4.621 43.906 16.328 1 76.19 146 ARG B O 1
ATOM 2579 N N . ILE B 1 147 ? -6.453 43.875 15.188 1 76 147 ILE B N 1
ATOM 2580 C CA . ILE B 1 147 ? -6.043 45.156 14.625 1 76 147 ILE B CA 1
ATOM 2581 C C . ILE B 1 147 ? -6.547 46.281 15.508 1 76 147 ILE B C 1
ATOM 2583 O O . ILE B 1 147 ? -7.75 46.406 15.758 1 76 147 ILE B O 1
ATOM 2587 N N . ILE B 1 148 ? -5.676 46.969 16.094 1 78.31 148 ILE B N 1
ATOM 2588 C CA . ILE B 1 148 ? -6.035 48.156 16.875 1 78.31 148 ILE B CA 1
ATOM 2589 C C . ILE B 1 148 ? -6.117 49.375 15.969 1 78.31 148 ILE B C 1
ATOM 2591 O O . ILE B 1 148 ? -5.117 49.781 15.359 1 78.31 148 ILE B O 1
ATOM 2595 N N . PRO B 1 149 ? -7.273 49.812 15.812 1 77.88 149 PRO B N 1
ATOM 2596 C CA . PRO B 1 149 ? -7.387 51.031 14.984 1 77.88 149 PRO B CA 1
ATOM 2597 C C . PRO B 1 149 ? -6.672 52.219 15.594 1 77.88 149 PRO B C 1
ATOM 2599 O O . PRO B 1 149 ? -6.703 52.406 16.812 1 77.88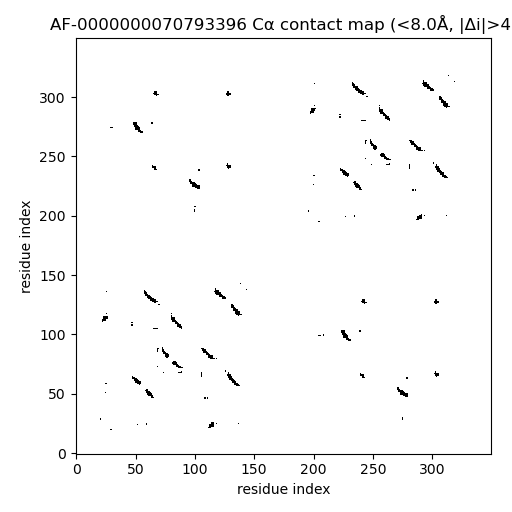 149 PRO B O 1
ATOM 2602 N N . ILE B 1 150 ? -5.824 52.781 14.836 1 79.69 150 ILE B N 1
ATOM 2603 C CA . ILE B 1 150 ? -5.148 54 15.281 1 79.69 150 ILE B CA 1
ATOM 2604 C C . ILE B 1 150 ? -6.09 55.188 15.148 1 79.69 150 ILE B C 1
ATOM 2606 O O . ILE B 1 150 ? -6.613 55.469 14.062 1 79.69 150 ILE B O 1
ATOM 2610 N N . LYS B 1 151 ? -6.566 55.719 16.203 1 72.75 151 LYS B N 1
ATOM 2611 C CA . LYS B 1 151 ? -7.355 56.938 16.156 1 72.75 151 LYS B CA 1
ATOM 2612 C C . LYS B 1 151 ? -6.461 58.156 15.945 1 72.75 151 LYS B C 1
ATOM 2614 O O . LYS B 1 151 ? -5.434 58.312 16.609 1 72.75 151 LYS B O 1
ATOM 2619 N N . SER B 1 152 ? -6.492 58.812 14.883 1 65.31 152 SER B N 1
ATOM 2620 C CA . SER B 1 152 ? -5.809 60.062 14.68 1 65.31 152 SER B CA 1
ATOM 2621 C C . SER B 1 152 ? -6.391 61.156 15.578 1 65.31 152 SER B C 1
ATOM 2623 O O . SER B 1 152 ? -7.605 61.375 15.609 1 65.31 152 SER B O 1
ATOM 2625 N N . ILE B 1 153 ? -5.871 61.406 16.688 1 59.84 153 ILE B N 1
ATOM 2626 C CA . ILE B 1 153 ? -6.258 62.594 17.469 1 59.84 153 ILE B CA 1
ATOM 2627 C C . ILE B 1 153 ? -6.098 63.844 16.625 1 59.84 153 ILE B C 1
ATOM 2629 O O . ILE B 1 153 ? -6.238 64.938 17.125 1 59.84 153 ILE B O 1
ATOM 2633 N N . SER B 1 154 ? -5.875 63.969 15.367 1 52.19 154 SER B N 1
ATOM 2634 C CA . SER B 1 154 ? -5.676 65.312 14.781 1 52.19 154 SER B CA 1
ATOM 2635 C C . SER B 1 154 ? -6.91 66.188 14.969 1 52.19 154 SER B C 1
ATOM 2637 O O . SER B 1 154 ? -6.812 67.375 14.953 1 52.19 154 SER B O 1
ATOM 2639 N N . ASP B 1 155 ? -8.164 65.688 14.898 1 47.53 155 ASP B N 1
ATOM 2640 C CA . ASP B 1 155 ? -9.141 66.688 14.469 1 47.53 155 ASP B CA 1
ATOM 2641 C C . ASP B 1 155 ? -9.547 67.562 15.633 1 47.53 155 ASP B C 1
ATOM 2643 O O . ASP B 1 155 ? -10.414 68.438 15.484 1 47.53 155 ASP B O 1
ATOM 2647 N N . GLN B 1 156 ? -9.344 67.188 16.922 1 46 156 GLN B N 1
ATOM 2648 C CA . GLN B 1 156 ? -10.164 68.062 17.75 1 46 156 GLN B CA 1
ATOM 2649 C C . GLN B 1 156 ? -9.508 69.438 17.891 1 46 156 GLN B C 1
ATOM 2651 O O . GLN B 1 156 ? -10.062 70.312 18.547 1 46 156 GLN B O 1
ATOM 2656 N N . GLU B 1 157 ? -8.156 69.5 17.734 1 44.88 157 GLU B N 1
ATOM 2657 C CA . GLU B 1 157 ? -7.68 70.812 18.25 1 44.88 157 GLU B CA 1
ATOM 2658 C C . GLU B 1 157 ? -8.102 71.938 17.328 1 44.88 157 GLU B C 1
ATOM 2660 O O . GLU B 1 157 ? -7.762 73.125 17.594 1 44.88 157 GLU B O 1
ATOM 2665 N N . SER B 1 158 ? -8.609 71.625 16.172 1 44.03 158 SER B N 1
ATOM 2666 C CA . SER B 1 158 ? -8.602 72.812 15.344 1 44.03 158 SER B CA 1
ATOM 2667 C C . SER B 1 158 ? -9.617 73.812 15.836 1 44.03 158 SER B C 1
ATOM 2669 O O . SER B 1 158 ? -9.68 74.938 15.328 1 44.03 158 SER B O 1
ATOM 2671 N N . ASN B 1 159 ? -10.68 73.312 16.469 1 43.06 159 ASN B N 1
ATOM 2672 C CA . ASN B 1 159 ? -11.773 74.312 16.422 1 43.06 159 ASN B CA 1
ATOM 2673 C C . ASN B 1 159 ? -11.57 75.438 17.438 1 43.06 159 ASN B C 1
ATOM 2675 O O . ASN B 1 159 ? -12.5 76.188 17.75 1 43.06 159 ASN B O 1
ATOM 2679 N N . LYS B 1 160 ? -10.602 75.375 18.375 1 43.16 160 LYS B N 1
ATOM 2680 C CA . LYS B 1 160 ? -10.68 76.438 19.328 1 43.16 160 LYS B CA 1
ATOM 2681 C C . LYS B 1 160 ? -10.102 77.75 18.734 1 43.16 160 LYS B C 1
ATOM 2683 O O . LYS B 1 160 ? -9.023 78.188 19.141 1 43.16 160 LYS B O 1
ATOM 2688 N N . LYS B 1 161 ? -9.992 77.938 17.406 1 39.28 161 LYS B N 1
ATOM 2689 C CA . LYS B 1 161 ? -9.336 79.188 17.047 1 39.28 161 LYS B CA 1
ATOM 2690 C C . LYS B 1 161 ? -10.07 80.375 17.656 1 39.28 161 LYS B C 1
ATOM 2692 O O . LYS B 1 161 ? -9.469 81.25 18.328 1 39.28 161 LYS B O 1
ATOM 2697 N N . GLY B 1 162 ? -10.594 81.438 16.734 1 37.75 162 GLY B N 1
ATOM 2698 C CA . GLY B 1 162 ? -10.398 82.875 16.5 1 37.75 162 GLY B CA 1
ATOM 2699 C C . GLY B 1 162 ? -11.375 83.75 17.266 1 37.75 162 GLY B C 1
ATOM 2700 O O . GLY B 1 162 ? -11.75 84.812 16.797 1 37.75 162 GLY B O 1
ATOM 2701 N N . LYS B 1 163 ? -11.992 83.312 18.312 1 42.5 163 LYS B N 1
ATOM 2702 C CA . LYS B 1 163 ? -12.875 84.375 18.828 1 42.5 163 LYS B CA 1
ATOM 2703 C C . LYS B 1 163 ? -12.078 85.562 19.297 1 42.5 163 LYS B C 1
ATOM 2705 O O . LYS B 1 163 ? -11.305 85.5 20.25 1 42.5 163 LYS B O 1
ATOM 2710 N N . THR B 1 164 ? -11.672 86.625 18.328 1 38.5 164 THR B N 1
ATOM 2711 C CA . THR B 1 164 ? -11.133 87.938 18.562 1 38.5 164 THR B CA 1
ATOM 2712 C C . THR B 1 164 ? -12.086 88.75 19.422 1 38.5 164 THR B C 1
ATOM 2714 O O . THR B 1 164 ? -13.266 88.938 19.094 1 38.5 164 THR B O 1
ATOM 2717 N N . LEU B 1 165 ? -11.82 88.938 20.672 1 39.75 165 LEU B N 1
ATOM 2718 C CA . LEU B 1 165 ? -12.453 89.812 21.672 1 39.75 165 LEU B CA 1
ATOM 2719 C C . LEU B 1 165 ? -12.453 91.25 21.203 1 39.75 165 LEU B C 1
ATOM 2721 O O . LEU B 1 165 ? -11.398 91.812 20.938 1 39.75 165 LEU B O 1
ATOM 2725 N N . GLU B 1 166 ? -13.375 91.812 20.406 1 43.97 166 GLU B N 1
ATOM 2726 C CA . GLU B 1 166 ? -13.562 93.25 20.125 1 43.97 166 GLU B CA 1
ATOM 2727 C C . GLU B 1 166 ? -13.719 94.062 21.422 1 43.97 166 GLU B C 1
ATOM 2729 O O . GLU B 1 166 ? -14.383 93.625 22.359 1 43.97 166 GLU B O 1
ATOM 2734 N N . PRO B 1 167 ? -12.789 95 21.734 1 39.12 167 PRO B N 1
ATOM 2735 C CA . PRO B 1 167 ? -12.727 95.875 22.922 1 39.12 167 PRO B CA 1
ATOM 2736 C C . PRO B 1 167 ? -14.023 96.625 23.172 1 39.12 167 PRO B C 1
ATOM 2738 O O . PRO B 1 167 ? -14.758 96.938 22.234 1 39.12 167 PRO B O 1
ATOM 2741 N N . GLU B 1 168 ? -14.5 96.75 24.344 1 36.56 168 GLU B N 1
ATOM 2742 C CA . GLU B 1 168 ? -15.656 97.25 25.078 1 36.56 168 GLU B CA 1
ATOM 2743 C C . GLU B 1 168 ? -15.859 98.75 24.828 1 36.56 168 GLU B C 1
ATOM 2745 O O . GLU B 1 168 ? -14.961 99.375 24.344 1 36.56 168 GLU B O 1
ATOM 2750 N N . SER B 1 169 ? -16.516 99.5 25.766 1 38.38 169 SER B N 1
ATOM 2751 C CA . SER B 1 169 ? -17.672 100.25 26.203 1 38.38 169 SER B CA 1
ATOM 2752 C C . SER B 1 169 ? -17.281 101.688 26.484 1 38.38 169 SER B C 1
ATOM 2754 O O . SER B 1 169 ? -18.094 102.5 27.016 1 38.38 169 SER B O 1
ATOM 2756 N N . LYS B 1 170 ? -16.109 102.375 26.031 1 40.47 170 LYS B N 1
ATOM 2757 C CA . LYS B 1 170 ? -15.953 103.562 26.875 1 40.47 170 LYS B CA 1
ATOM 2758 C C . LYS B 1 170 ? -17.047 104.562 26.594 1 40.47 170 LYS B C 1
ATOM 2760 O O . LYS B 1 170 ? -17.016 105.25 25.562 1 40.47 170 LYS B O 1
ATOM 2765 N N . LYS B 1 171 ? -18.344 104.312 26.594 1 39.06 171 LYS B N 1
ATOM 2766 C CA . LYS B 1 171 ? -19.219 105.5 26.359 1 39.06 171 LYS B CA 1
ATOM 2767 C C . LYS B 1 171 ? -19.141 106.5 27.516 1 39.06 171 LYS B C 1
ATOM 2769 O O . LYS B 1 171 ? -19.984 107.375 27.609 1 39.06 171 LYS B O 1
ATOM 2774 N N . LYS B 1 172 ? -18.156 106.562 28.453 1 38.31 172 LYS B N 1
ATOM 2775 C CA . LYS B 1 172 ? -18.609 107.25 29.625 1 38.31 172 LYS B CA 1
ATOM 2776 C C . LYS B 1 172 ? -18.609 108.75 29.359 1 38.31 172 LYS B C 1
ATOM 2778 O O . LYS B 1 172 ? -19.031 109.562 30.219 1 38.31 172 LYS B O 1
ATOM 2783 N N . ILE B 1 173 ? -18.078 109.375 28.328 1 40.31 173 ILE B N 1
ATOM 2784 C CA . ILE B 1 173 ? -17.625 110.688 28.797 1 40.31 173 ILE B CA 1
ATOM 2785 C C . ILE B 1 173 ? -18.844 111.625 29.016 1 40.31 173 ILE B C 1
ATOM 2787 O O . ILE B 1 173 ? -18.734 112.812 28.953 1 40.31 173 ILE B O 1
ATOM 2791 N N . SER B 1 174 ? -20.047 111.062 29.25 1 30.11 174 SER B N 1
ATOM 2792 C CA . SER B 1 174 ? -21.016 112.188 29.391 1 30.11 174 SER B CA 1
ATOM 2793 C C . SER B 1 174 ? -20.672 113.062 30.594 1 30.11 174 SER B C 1
ATOM 2795 O O . SER B 1 174 ? -21.406 114 30.906 1 30.11 174 SER B O 1
ATOM 2797 N N . ASN B 1 175 ? -19.422 113.062 31.109 1 28.89 175 ASN B N 1
ATOM 2798 C CA . ASN B 1 175 ? -19.469 114.312 31.906 1 28.89 175 ASN B CA 1
ATOM 2799 C C . ASN B 1 175 ? -19.297 115.562 31.031 1 28.89 175 ASN B C 1
ATOM 2801 O O . ASN B 1 175 ? -18.484 115.562 30.109 1 28.89 175 ASN B O 1
#

Foldseek 3Di:
DPDCPDDPPPPPPPCCVPPQLVFAAPPVVVVVVCVVCVPVPPCPPDPFDWDWDDDPNWKIKIKTQQPPDDPVQWDWDDDPQKIKIWGDDDDDPPDPDDDPDDDDDRHTDMDMHGYDPQKDWDDWDDDPRMIMIMIGHDDDPVRDDDDDDDDDPPPPPPPPPDPPPDPDPPDDPPD/DPPCPPPPPPPPPVCVVPVQLVQAAPPVVVVVVVVVCVPVPPCPPDPFDWDWDDDPNWKIKIKTQQPPDDPVQWDWDDDPQKIKIWGDDDDDPPDPDDDPDDDDDRHTDMDMHGYDPQKDWPDWDDDPRMIMIMIGHDDDPVRDDDDDDDDDPPPPPPPPDDPPDDDDDPPPPPD

Nearest PDB structures (foldseek):
  5zul-assembly1_A-2  TM=8.446E-01  e=2.644E-05  Mycobacterium marinum M
  7bzw-assembly1_1  TM=7.008E-01  e=9.890E-06  Arabidopsis thaliana
  5zul-assembly1_D-2  TM=7.881E-01  e=4.199E-05  Mycobacterium marinum M
  6khv-assembly1_A  TM=6.009E-01  e=2.024E-03  Homo sapiens
  1wh0-assembly1_A  TM=5.266E-01  e=7.224E-03  Homo sapiens

Secondary structure (DSSP, 8-state):
-----------------HHHHTTEES-TTHHHHHHHHTT-S-----SSPEEEEEETTTEEEEEEE-TT--GGGEEEEEETTEEEEEE--------S-EEEE-------EEEEEEEPTTEEEEEEEEETTEEEEEEEE---GGGS--------GGGGGGGGS--------------/-----------------HHHHTTEES-TTHHHHHHHHTTSS-----SSPEEEEEETTTEEEEEEE-TT--GGGEEEEEETTEEEEEE--------S-EEEE-------EEEEEEEPTTEEEEEEEEETTEEEEEEEE---GGGSPP------GGGGGGGS-----------GGG-

Solvent-accessible surface area (backbone atoms only — not comparable to full-atom values): 21594 Å² total; per-residue (Å²): 136,86,77,81,80,74,79,80,73,76,74,75,71,74,70,70,59,61,71,67,61,72,31,49,49,79,57,73,71,47,49,64,55,45,59,62,48,65,68,55,81,79,63,77,71,62,63,61,32,38,31,32,34,34,42,78,92,44,33,35,38,40,37,32,50,42,42,69,49,50,76,90,27,48,47,78,46,78,55,92,56,27,40,36,42,34,38,44,69,73,80,59,86,72,67,86,58,47,74,64,39,81,54,69,81,70,69,68,44,72,44,66,30,40,44,36,87,47,54,41,79,75,48,72,49,75,53,33,9,27,39,38,36,36,33,35,50,57,74,53,75,87,72,46,87,74,82,75,80,79,77,76,76,71,71,73,72,66,76,75,64,76,82,71,79,76,77,80,78,73,77,79,82,79,124,133,86,79,79,76,73,79,80,73,74,75,73,70,76,69,70,58,59,72,66,60,72,29,47,49,81,57,74,70,47,48,64,55,45,60,62,48,66,69,55,82,78,63,76,72,62,63,61,33,38,31,31,33,34,42,80,92,44,32,34,38,39,36,33,52,42,44,69,50,50,76,90,28,48,47,78,44,76,55,94,55,27,40,37,41,35,37,44,71,75,82,62,86,73,67,87,58,48,74,67,39,84,55,68,81,70,70,67,42,70,45,65,30,41,45,37,87,49,54,42,79,75,50,74,50,75,54,34,9,28,38,37,35,35,33,36,50,58,74,53,76,86,73,46,88,73,82,74,80,80,76,73,74,69,73,69,70,64,75,75,66,76,87,74,79,77,83,85,72,87,68,66,69,81,114

Organism: Legionella pneumophila subsp. pneumophila (strain Philadelphia 1 / ATCC 33152 / DSM 7513) (NCBI:txid272624)

Sequence (350 aa):
MASKLRRYIMNTTSLSLTPLLRHSVGFERFNDLFESMRNADDSTYAYPAYDIEKHGEDSYTITMAVPGFQESDLNIMVQNDQLTVSGRIQEKETKESEYLHRSIVTRAFEQTFRLADHMQVTGAEIKNGLLSIGLIREIPEEAKPRIIPIKSISDQESNKKGKTLEPESKKKISNMASKLRRYIMNTTSLSLTPLLRHSVGFERFNDLFESMRNADDSTYAYPAYDIEKHGEDSYTITMAVPGFQESDLNIMVQNDQLTVSGRIQEKETKESEYLHRSIVTRAFEQTFRLADHMQVTGAEIKNGLLSIGLIREIPEEAKPRIIPIKSISDQESNKKGKTLEPESKKKISN

InterPro domains:
  IPR002068 Alpha crystallin/Hsp20 domain [PF00011] (54-151)
  IPR002068 Alpha crystallin/Hsp20 domain [PS01031] (41-153)
  IPR008978 HSP20-like chaperone [G3DSA:2.60.40.790] (46-152)
  IPR008978 HSP20-like chaperone [SSF49764] (44-151)
  IPR037913 Small heat shock protein IbpA/IbpB, ACD domain [cd06470] (48-137)

Radius of gyration: 42.78 Å; Cα contacts (8 Å, |Δi|>4): 481; chains: 2; bounding box: 70×234×93 Å

pLDDT: mean 72.64, std 24.76, range [28.05, 98.75]